Protein AF-A0A0R1SD55-F1 (afdb_monomer)

pLDDT: mean 84.1, std 9.9, range [43.94, 94.19]

Sequence (177 aa):
MDKSVHKKPSILDHWKAGLTILALLIICGASLLYLLIHNRDPQVILNDVAQQRQSQQIDKNSVTTLSADDNGDQIIVGFTNQNRLIIQFRERTVGGYRIKGYRETALTSLKANRPYGLTNIVKNKRVNDFLYGILQPNQPIPRFGGKKMSLINYHGHRLYYGFAPSAKNAVVSFGTK

Nearest PDB structures (foldseek):
  3oky-assembly1_A-2  TM=4.336E-01  e=1.649E-01  Mus musculus
  6boy-assembly1_A  TM=4.299E-01  e=1.434E+00  Homo sapiens
  7v7b-assembly1_B  TM=4.449E-01  e=2.462E+00  Homo sapiens
  8u16-assembly2_E  TM=2.783E-01  e=4.863E-01  Homo sapiens
  8u15-assembly1_B  TM=2.975E-01  e=3.057E+00  Homo sapiens

Structure (mmCIF, N/CA/C/O backbone):
data_AF-A0A0R1SD55-F1
#
_entry.id   AF-A0A0R1SD55-F1
#
loop_
_atom_site.group_PDB
_atom_site.id
_atom_site.type_symbol
_atom_site.label_atom_id
_atom_site.label_alt_id
_atom_site.label_comp_id
_atom_site.label_asym_id
_atom_site.label_entity_id
_atom_site.label_seq_id
_atom_site.pdbx_PDB_ins_code
_atom_site.Cartn_x
_atom_site.Cartn_y
_atom_site.Cartn_z
_atom_site.occupancy
_atom_site.B_iso_or_equiv
_atom_site.auth_seq_id
_atom_site.auth_comp_id
_atom_site.auth_asym_id
_atom_site.auth_atom_id
_atom_site.pdbx_PDB_model_num
ATOM 1 N N . MET A 1 1 ? 51.809 -20.938 -48.150 1.00 43.94 1 MET A N 1
ATOM 2 C CA . MET A 1 1 ? 51.722 -19.729 -47.301 1.00 43.94 1 MET A CA 1
ATOM 3 C C . MET A 1 1 ? 50.448 -19.005 -47.675 1.00 43.94 1 MET A C 1
ATOM 5 O O . MET A 1 1 ? 50.397 -18.377 -48.724 1.00 43.94 1 MET A O 1
ATOM 9 N N . ASP A 1 2 ? 49.409 -19.204 -46.875 1.00 45.38 2 ASP A N 1
ATOM 10 C CA . ASP A 1 2 ? 48.076 -18.660 -47.115 1.00 45.38 2 ASP A CA 1
ATOM 11 C C . ASP A 1 2 ? 48.049 -17.194 -46.657 1.00 45.38 2 ASP A C 1
ATOM 13 O O . ASP A 1 2 ? 48.282 -16.895 -45.484 1.00 45.38 2 ASP A O 1
ATOM 17 N N . LYS A 1 3 ? 47.888 -16.253 -47.595 1.00 47.69 3 LYS A N 1
ATOM 18 C CA . LYS A 1 3 ? 47.817 -14.821 -47.275 1.00 47.69 3 LYS A CA 1
ATOM 19 C C . LYS A 1 3 ? 46.385 -14.518 -46.860 1.00 47.69 3 LYS A C 1
ATOM 21 O O . LYS A 1 3 ? 45.540 -14.265 -47.715 1.00 47.69 3 LYS A O 1
ATOM 26 N N . SER A 1 4 ? 46.116 -14.506 -45.554 1.00 50.66 4 SER A N 1
ATOM 27 C CA . SER A 1 4 ? 44.835 -14.022 -45.042 1.00 50.66 4 SER A CA 1
ATOM 28 C C . SER A 1 4 ? 44.667 -12.551 -45.442 1.00 50.66 4 SER A C 1
ATOM 30 O O . SER A 1 4 ? 45.336 -11.658 -44.914 1.00 50.66 4 SER A O 1
ATOM 32 N N . VAL A 1 5 ? 43.803 -12.288 -46.418 1.00 57.88 5 VAL A N 1
ATOM 33 C CA . VAL A 1 5 ? 43.481 -10.929 -46.850 1.00 57.88 5 VAL A CA 1
ATOM 34 C C . VAL A 1 5 ? 42.609 -10.301 -45.769 1.00 57.88 5 VAL A C 1
ATOM 36 O O . VAL A 1 5 ? 41.412 -10.572 -45.685 1.00 57.88 5 VAL A O 1
ATOM 39 N N . HIS A 1 6 ? 43.199 -9.448 -44.932 1.00 55.22 6 HIS A N 1
ATOM 40 C CA . HIS A 1 6 ? 42.429 -8.565 -44.061 1.00 55.22 6 HIS A CA 1
ATOM 41 C C . HIS A 1 6 ? 41.661 -7.564 -44.933 1.00 55.22 6 HIS A C 1
ATOM 43 O O . HIS A 1 6 ? 42.186 -6.527 -45.340 1.00 55.22 6 HIS A O 1
ATOM 49 N N . LYS A 1 7 ? 40.401 -7.890 -45.248 1.00 63.75 7 LYS A N 1
ATOM 50 C CA . LYS A 1 7 ? 39.448 -6.946 -45.840 1.00 63.75 7 LYS A CA 1
ATOM 51 C C . LYS A 1 7 ? 39.289 -5.770 -44.876 1.00 63.75 7 LYS A C 1
ATOM 53 O O . LYS A 1 7 ? 38.767 -5.944 -43.776 1.00 63.75 7 LYS A O 1
ATOM 58 N N . LYS A 1 8 ? 39.741 -4.578 -45.282 1.00 65.00 8 LYS A N 1
ATOM 59 C CA . LYS A 1 8 ? 39.433 -3.345 -44.551 1.00 65.00 8 LYS A CA 1
ATOM 60 C C . LYS A 1 8 ? 37.910 -3.143 -44.573 1.00 65.00 8 LYS A C 1
ATOM 62 O O . LYS A 1 8 ? 37.330 -3.221 -45.658 1.00 65.00 8 LYS A O 1
ATOM 67 N N . PRO A 1 9 ? 37.266 -2.919 -43.417 1.00 68.56 9 PRO A N 1
ATOM 68 C CA . PRO A 1 9 ? 35.833 -2.652 -43.360 1.00 68.56 9 PRO A CA 1
ATOM 69 C C . PRO A 1 9 ? 35.485 -1.439 -44.226 1.00 68.56 9 PRO A C 1
ATOM 71 O O . PRO A 1 9 ? 36.209 -0.442 -44.247 1.00 68.56 9 PRO A O 1
ATOM 74 N N . SER A 1 10 ? 34.394 -1.551 -44.978 1.00 77.62 10 SER A N 1
ATOM 75 C CA . SER A 1 10 ? 33.924 -0.477 -45.847 1.00 77.62 10 SER A CA 1
ATOM 76 C C . SER A 1 10 ? 33.265 0.633 -45.024 1.00 77.62 10 SER A C 1
ATOM 78 O O . SER A 1 10 ? 32.797 0.408 -43.907 1.00 77.62 10 SER A O 1
ATOM 80 N N . ILE A 1 11 ? 33.158 1.838 -45.590 1.00 77.38 11 ILE A N 1
ATOM 81 C CA . ILE A 1 11 ? 32.449 2.958 -44.948 1.00 77.38 11 ILE A CA 1
ATOM 82 C C . ILE A 1 11 ? 31.000 2.589 -44.579 1.00 77.38 11 ILE A C 1
ATOM 84 O O . ILE A 1 11 ? 30.484 3.023 -43.553 1.00 77.38 11 ILE A O 1
ATOM 88 N N . LEU A 1 12 ? 30.368 1.716 -45.369 1.00 76.62 12 LEU A N 1
ATOM 89 C CA . LEU A 1 12 ? 29.029 1.196 -45.111 1.00 76.62 12 LEU A CA 1
ATOM 90 C C . LEU A 1 12 ? 28.983 0.312 -43.852 1.00 76.62 12 LEU A C 1
ATOM 92 O O . LEU A 1 12 ? 28.004 0.359 -43.109 1.00 76.62 12 LEU A O 1
ATOM 96 N N . ASP A 1 13 ? 30.043 -0.453 -43.578 1.00 80.12 13 ASP A N 1
ATOM 97 C CA . ASP A 1 13 ? 30.153 -1.278 -42.368 1.00 80.12 13 ASP A CA 1
ATOM 98 C C . ASP A 1 13 ? 30.303 -0.406 -41.115 1.00 80.12 13 ASP A C 1
ATOM 100 O O . ASP A 1 13 ? 29.756 -0.731 -40.063 1.00 80.12 13 ASP A O 1
ATOM 104 N N . HIS A 1 14 ? 30.974 0.745 -41.233 1.00 77.88 14 HIS A N 1
ATOM 105 C CA . HIS A 1 14 ? 31.091 1.726 -40.149 1.00 77.88 14 HIS A CA 1
ATOM 106 C C . HIS A 1 14 ? 29.752 2.394 -39.823 1.00 77.88 14 HIS A C 1
ATOM 108 O O . HIS A 1 14 ? 29.397 2.505 -38.651 1.00 77.88 14 HIS A O 1
ATOM 114 N N . TRP A 1 15 ? 28.965 2.767 -40.837 1.00 83.25 15 TRP A N 1
ATOM 115 C CA . TRP A 1 15 ? 27.616 3.306 -40.629 1.00 83.25 15 TRP A CA 1
ATOM 116 C C . TRP A 1 15 ? 26.663 2.278 -40.012 1.00 83.25 15 TRP A C 1
ATOM 118 O O . TRP A 1 15 ? 25.931 2.607 -39.081 1.00 83.25 15 TRP A O 1
ATOM 128 N N . LYS A 1 16 ? 26.703 1.017 -40.464 1.00 86.81 16 LYS A N 1
ATOM 129 C CA . LYS A 1 16 ? 25.912 -0.072 -39.864 1.00 86.81 16 LYS A CA 1
ATOM 130 C C . LYS A 1 16 ? 26.293 -0.319 -38.406 1.00 86.81 16 LYS A C 1
ATOM 132 O O . LYS A 1 16 ? 25.405 -0.445 -37.563 1.00 86.81 16 LYS A O 1
ATO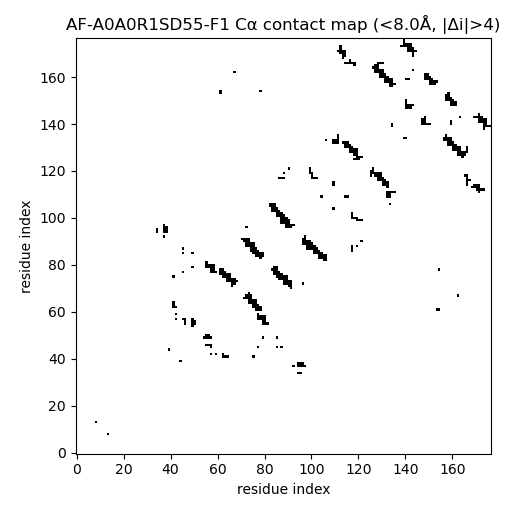M 137 N N . ALA A 1 17 ? 27.589 -0.351 -38.094 1.00 85.44 17 ALA A N 1
ATOM 138 C CA . ALA A 1 17 ? 28.065 -0.482 -36.720 1.00 85.44 17 ALA A CA 1
ATOM 139 C C . ALA A 1 17 ? 27.612 0.707 -35.857 1.00 85.44 17 ALA A C 1
ATOM 141 O O . ALA A 1 17 ? 27.068 0.498 -34.776 1.00 85.44 17 ALA A O 1
ATOM 142 N N . GLY A 1 18 ? 27.740 1.938 -36.365 1.00 87.25 18 GLY A N 1
ATOM 143 C CA . GLY A 1 18 ? 27.278 3.151 -35.684 1.00 87.25 18 GLY A CA 1
ATOM 144 C C . GLY A 1 18 ? 25.775 3.140 -35.393 1.00 87.25 18 GLY A C 1
ATOM 145 O O . GLY A 1 18 ? 25.369 3.405 -34.264 1.00 87.25 18 GLY A O 1
ATOM 146 N N . LEU A 1 19 ? 24.948 2.751 -36.369 1.00 90.75 19 LEU A N 1
ATOM 147 C CA . LEU A 1 19 ? 23.499 2.598 -36.188 1.00 90.75 19 LEU A CA 1
ATOM 148 C C . LEU A 1 19 ? 23.151 1.497 -35.180 1.00 90.75 19 LEU A C 1
ATOM 150 O O . LEU A 1 19 ? 22.238 1.668 -34.377 1.00 90.75 19 LEU A O 1
ATOM 154 N N . THR A 1 20 ? 23.892 0.388 -35.188 1.00 90.56 20 THR A N 1
ATOM 155 C CA . THR A 1 20 ? 23.684 -0.720 -34.243 1.00 90.56 20 THR A CA 1
ATOM 156 C C . THR A 1 20 ? 24.024 -0.294 -32.815 1.00 90.56 20 THR A C 1
ATOM 158 O O . THR A 1 20 ? 23.249 -0.548 -31.895 1.00 90.56 20 THR A O 1
ATOM 161 N N . ILE A 1 21 ? 25.144 0.410 -32.625 1.00 91.56 21 ILE A N 1
ATOM 162 C CA . ILE A 1 21 ? 25.543 0.968 -31.326 1.00 91.56 21 ILE A CA 1
ATOM 163 C C . ILE A 1 21 ? 24.504 1.985 -30.847 1.00 91.56 21 ILE A C 1
ATOM 165 O O . ILE A 1 21 ? 24.081 1.923 -29.696 1.00 91.56 21 ILE A O 1
ATOM 169 N N . LEU A 1 22 ? 24.040 2.881 -31.724 1.00 92.94 22 LEU A N 1
ATOM 170 C CA . LEU A 1 22 ? 23.010 3.859 -31.377 1.00 92.94 22 LEU A CA 1
ATOM 171 C C . LEU A 1 22 ? 21.698 3.179 -30.959 1.00 92.94 22 LEU A C 1
ATOM 173 O O . LEU A 1 22 ? 21.121 3.547 -29.938 1.00 92.94 22 LEU A O 1
ATOM 177 N N . ALA A 1 23 ? 21.253 2.158 -31.697 1.00 92.12 23 ALA A N 1
ATOM 178 C CA . ALA A 1 23 ? 20.067 1.382 -31.344 1.00 92.12 23 ALA A CA 1
ATOM 179 C C . ALA A 1 23 ? 20.220 0.695 -29.976 1.00 92.12 23 ALA A C 1
ATOM 181 O O . ALA A 1 23 ? 19.314 0.774 -29.147 1.00 92.12 23 ALA A O 1
ATOM 182 N N . LEU A 1 24 ? 21.379 0.086 -29.703 1.00 93.00 24 LEU A N 1
ATOM 183 C CA . LEU A 1 24 ? 21.682 -0.518 -28.403 1.00 93.00 24 LEU A CA 1
ATOM 184 C C . LEU A 1 24 ? 21.674 0.515 -27.272 1.00 93.00 24 LEU A C 1
ATOM 186 O O . LEU A 1 24 ? 21.104 0.249 -26.218 1.00 93.00 24 LEU A O 1
ATOM 190 N N . LEU A 1 25 ? 22.247 1.702 -27.484 1.00 93.69 25 LEU A N 1
ATOM 191 C CA . LEU A 1 25 ? 22.238 2.780 -26.491 1.00 93.69 25 LEU A CA 1
ATOM 192 C C . LEU A 1 25 ? 20.818 3.266 -26.186 1.00 93.69 25 LEU A C 1
ATOM 194 O O . LEU A 1 25 ? 20.489 3.466 -25.018 1.00 93.69 25 LEU A O 1
ATOM 198 N N . ILE A 1 26 ? 19.965 3.409 -27.205 1.00 93.56 26 ILE A N 1
ATOM 199 C CA . ILE A 1 26 ? 18.554 3.779 -27.022 1.00 93.56 26 ILE A CA 1
ATOM 200 C C . ILE A 1 26 ? 17.825 2.708 -26.206 1.00 93.56 26 ILE A C 1
ATOM 202 O O . ILE A 1 26 ? 17.116 3.044 -25.257 1.00 93.56 26 ILE A O 1
ATOM 206 N N . ILE A 1 27 ? 18.027 1.427 -26.530 1.00 91.62 27 ILE A N 1
ATOM 207 C CA . ILE A 1 27 ? 17.415 0.310 -25.799 1.00 91.62 27 ILE A CA 1
ATOM 208 C C . ILE A 1 27 ? 17.898 0.299 -24.345 1.00 91.62 27 ILE A C 1
ATOM 210 O O . ILE A 1 27 ? 17.070 0.297 -23.437 1.00 91.62 27 ILE A O 1
ATOM 214 N N . CYS A 1 28 ? 19.210 0.372 -24.106 1.00 90.75 28 CYS A N 1
ATOM 215 C CA . CYS A 1 28 ? 19.782 0.423 -22.760 1.00 90.75 28 CYS A CA 1
ATOM 216 C C . CYS A 1 28 ? 19.262 1.624 -21.960 1.00 90.75 28 CYS A C 1
ATOM 218 O O . CYS A 1 28 ? 18.878 1.468 -20.801 1.00 90.75 28 CYS A O 1
ATOM 220 N N . GLY A 1 29 ? 19.203 2.809 -22.574 1.00 89.25 29 GLY A N 1
ATOM 221 C CA . GLY A 1 29 ? 18.672 4.017 -21.947 1.00 89.25 29 GLY A CA 1
ATOM 222 C C . GLY A 1 29 ? 17.195 3.879 -21.576 1.00 89.25 29 GLY A C 1
ATOM 223 O O . GLY A 1 29 ? 16.809 4.187 -20.447 1.00 89.25 29 GLY A O 1
ATOM 224 N N . ALA A 1 30 ? 16.373 3.345 -22.483 1.00 87.25 30 ALA A N 1
ATOM 225 C CA . ALA A 1 30 ? 14.960 3.084 -22.227 1.00 87.25 30 ALA A CA 1
ATOM 226 C C . ALA A 1 30 ? 14.761 2.038 -21.118 1.00 87.25 30 ALA A C 1
ATOM 228 O O . ALA A 1 30 ? 13.928 2.235 -20.233 1.00 87.25 30 ALA A O 1
ATOM 229 N N . SER A 1 31 ? 15.547 0.956 -21.118 1.00 80.69 31 SER A N 1
ATOM 230 C CA . SER A 1 31 ? 15.518 -0.068 -20.068 1.00 80.69 31 SER A CA 1
ATOM 231 C C . SER A 1 31 ? 15.926 0.491 -18.706 1.00 80.69 31 SER A C 1
ATOM 233 O O . SER A 1 31 ? 15.262 0.207 -17.711 1.00 80.69 31 SER A O 1
ATOM 235 N N . LEU A 1 32 ? 16.970 1.324 -18.644 1.00 84.31 32 LEU A N 1
ATOM 236 C CA . LEU A 1 32 ? 17.405 1.959 -17.401 1.00 84.31 32 LEU A CA 1
ATOM 237 C C . LEU A 1 32 ? 16.333 2.908 -16.857 1.00 84.31 32 LEU A C 1
ATOM 239 O O . LEU A 1 32 ? 15.998 2.842 -15.676 1.00 84.31 32 LEU A O 1
ATOM 243 N N . LEU A 1 33 ? 15.754 3.752 -17.718 1.00 82.50 33 LEU A N 1
ATOM 244 C CA . LEU A 1 33 ? 14.660 4.643 -17.333 1.00 82.50 33 LEU A CA 1
ATOM 245 C C . LEU A 1 33 ? 13.450 3.849 -16.828 1.00 82.50 33 LEU A C 1
ATOM 247 O O . LEU A 1 33 ? 12.855 4.196 -15.808 1.00 82.50 33 LEU A O 1
ATOM 251 N N . TYR A 1 34 ? 13.112 2.759 -17.515 1.00 81.06 34 TYR A N 1
ATOM 252 C CA . TYR A 1 34 ? 12.036 1.869 -17.110 1.00 81.06 34 TYR A CA 1
ATOM 253 C C . TYR A 1 34 ? 12.290 1.283 -15.711 1.00 81.06 34 TYR A C 1
ATOM 255 O O . TYR A 1 34 ? 11.408 1.370 -14.854 1.00 81.06 34 TYR A O 1
ATOM 263 N N . LEU A 1 35 ? 13.494 0.770 -15.439 1.00 79.88 35 LEU A N 1
ATOM 264 C CA . LEU A 1 35 ? 13.869 0.256 -14.116 1.00 79.88 35 LEU A CA 1
ATOM 265 C C . LEU A 1 35 ? 13.841 1.350 -13.041 1.00 79.88 35 LEU A C 1
ATOM 267 O O . LEU A 1 35 ? 13.324 1.120 -11.952 1.00 79.88 35 LEU A O 1
ATOM 271 N N . LEU A 1 36 ? 14.325 2.556 -13.348 1.00 77.62 36 LEU A N 1
ATOM 272 C CA . LEU A 1 36 ? 14.316 3.688 -12.416 1.00 77.62 36 LEU A CA 1
ATOM 273 C C . LEU A 1 36 ? 12.905 4.126 -12.023 1.00 77.62 36 LEU A C 1
ATOM 275 O O . LEU A 1 36 ? 12.698 4.568 -10.898 1.00 77.62 36 LEU A O 1
ATOM 279 N N . ILE A 1 37 ? 11.935 4.035 -12.933 1.00 74.75 37 ILE A N 1
ATOM 280 C CA . ILE A 1 37 ? 10.540 4.392 -12.644 1.00 74.75 37 ILE A CA 1
ATOM 281 C C . ILE A 1 37 ? 9.861 3.304 -11.806 1.00 74.75 37 ILE A C 1
ATOM 283 O O . ILE A 1 37 ? 9.117 3.626 -10.879 1.00 74.75 37 ILE A O 1
ATOM 287 N N . HIS A 1 38 ? 10.121 2.030 -12.106 1.00 75.81 38 HIS A N 1
ATOM 288 C CA . HIS A 1 38 ? 9.404 0.911 -11.491 1.00 75.81 38 HIS A CA 1
ATOM 289 C C . HIS A 1 38 ? 10.057 0.406 -10.199 1.00 75.81 38 HIS A C 1
ATOM 291 O O . HIS A 1 38 ? 9.376 -0.189 -9.370 1.00 75.81 38 HIS A O 1
ATOM 297 N N . ASN A 1 39 ? 11.342 0.673 -9.968 1.00 78.19 39 ASN A N 1
ATOM 298 C CA . ASN A 1 39 ? 12.047 0.269 -8.750 1.00 78.19 39 ASN A CA 1
ATOM 299 C C . ASN A 1 39 ? 12.229 1.424 -7.749 1.00 78.19 39 ASN A C 1
ATOM 301 O O . ASN A 1 39 ? 13.166 1.430 -6.952 1.00 78.19 39 ASN A O 1
ATOM 305 N N . ARG A 1 40 ? 11.362 2.442 -7.810 1.00 79.00 40 ARG A N 1
ATOM 306 C CA . ARG A 1 40 ? 11.425 3.571 -6.877 1.00 79.00 40 ARG A CA 1
ATOM 307 C C . ARG A 1 40 ? 11.092 3.132 -5.457 1.00 79.00 40 ARG A C 1
ATOM 309 O O . ARG A 1 40 ? 10.102 2.437 -5.213 1.00 79.00 40 ARG A O 1
ATOM 316 N N . ASP A 1 41 ? 11.883 3.654 -4.529 1.00 85.69 41 ASP A N 1
ATOM 317 C CA . ASP A 1 41 ? 11.696 3.462 -3.100 1.00 85.69 41 ASP A CA 1
ATOM 318 C C . ASP A 1 41 ? 10.262 3.849 -2.660 1.00 85.69 41 ASP A C 1
ATOM 320 O O . ASP A 1 41 ? 9.730 4.885 -3.094 1.00 85.69 41 ASP A O 1
ATOM 324 N N . PRO A 1 42 ? 9.599 3.029 -1.819 1.00 87.31 42 PRO A N 1
ATOM 325 C CA . PRO A 1 42 ? 8.293 3.332 -1.244 1.00 87.31 42 PRO A CA 1
ATOM 326 C C . PRO A 1 42 ? 8.153 4.746 -0.670 1.00 87.31 42 PRO A C 1
ATOM 328 O O . PRO A 1 42 ? 7.130 5.387 -0.921 1.00 87.31 42 PRO A O 1
ATOM 331 N N . GLN A 1 43 ? 9.175 5.243 0.032 1.00 90.00 43 GLN A N 1
ATOM 332 C CA . GLN A 1 43 ? 9.194 6.560 0.664 1.00 90.00 43 GLN A CA 1
ATOM 333 C C . GLN A 1 43 ? 9.162 7.687 -0.361 1.00 90.00 43 GLN A C 1
ATOM 335 O O . GLN A 1 43 ? 8.401 8.634 -0.187 1.00 90.00 43 GLN A O 1
ATOM 340 N N . VAL A 1 44 ? 9.950 7.584 -1.436 1.00 87.56 44 VAL A N 1
ATOM 341 C CA . VAL A 1 44 ? 10.011 8.617 -2.486 1.00 87.56 44 VAL A CA 1
ATOM 342 C C . VAL A 1 44 ? 8.635 8.806 -3.107 1.00 87.56 44 VAL A C 1
ATOM 344 O O . VAL A 1 44 ? 8.125 9.917 -3.187 1.00 87.56 44 VAL A O 1
ATOM 347 N N . ILE A 1 45 ? 7.984 7.705 -3.464 1.00 86.12 45 ILE A N 1
ATOM 348 C CA . ILE A 1 45 ? 6.664 7.763 -4.088 1.00 86.12 45 ILE A CA 1
ATOM 349 C C . ILE A 1 45 ? 5.591 8.263 -3.113 1.00 86.12 45 ILE A C 1
ATOM 351 O O . ILE A 1 45 ? 4.717 9.029 -3.516 1.00 86.12 45 ILE A O 1
ATOM 355 N N . LEU A 1 46 ? 5.601 7.826 -1.849 1.00 90.12 46 LEU A N 1
ATOM 356 C CA . LEU A 1 46 ? 4.639 8.350 -0.875 1.00 90.12 46 LEU A CA 1
ATOM 357 C C . LEU A 1 46 ? 4.862 9.841 -0.606 1.00 90.12 46 LEU A C 1
ATOM 359 O O . LEU A 1 46 ? 3.892 10.575 -0.426 1.00 90.12 46 LEU A O 1
ATOM 363 N N . ASN A 1 47 ? 6.114 10.295 -0.625 1.00 90.12 47 ASN A N 1
ATOM 364 C CA . ASN A 1 47 ? 6.440 11.708 -0.521 1.00 90.12 47 ASN A CA 1
ATOM 365 C C . ASN A 1 47 ? 5.911 12.502 -1.727 1.00 90.12 47 ASN A C 1
ATOM 367 O O . ASN A 1 47 ? 5.310 13.553 -1.524 1.00 90.12 47 ASN A O 1
ATOM 371 N N . ASP A 1 48 ? 6.037 11.977 -2.952 1.00 87.94 48 ASP A N 1
ATOM 372 C CA . ASP A 1 48 ? 5.446 12.593 -4.152 1.00 87.94 48 ASP A CA 1
ATOM 373 C C . ASP A 1 48 ? 3.920 12.755 -3.995 1.00 87.94 48 ASP A C 1
ATOM 375 O O . ASP A 1 48 ? 3.363 13.814 -4.289 1.00 87.94 48 ASP A O 1
ATOM 379 N N . VAL A 1 49 ? 3.233 11.730 -3.473 1.00 87.06 49 VAL A N 1
ATOM 380 C CA . VAL A 1 49 ? 1.782 11.780 -3.208 1.00 87.06 49 VAL A CA 1
ATOM 381 C C . VAL A 1 49 ? 1.436 12.825 -2.139 1.00 87.06 49 VAL A C 1
ATOM 383 O O . VAL A 1 49 ? 0.494 13.597 -2.326 1.00 87.06 49 VAL A O 1
ATOM 386 N N . ALA A 1 50 ? 2.191 12.880 -1.039 1.00 86.94 50 ALA A N 1
ATOM 387 C CA . ALA A 1 50 ? 1.972 13.844 0.042 1.00 86.94 50 ALA A CA 1
ATOM 388 C C . ALA A 1 50 ? 2.165 15.300 -0.428 1.00 86.94 50 ALA A C 1
ATOM 390 O O . ALA A 1 50 ? 1.391 16.194 -0.066 1.00 86.94 50 ALA A O 1
ATOM 391 N N . GLN A 1 51 ? 3.157 15.538 -1.289 1.00 86.81 51 GLN A N 1
ATOM 392 C CA . GLN A 1 51 ? 3.446 16.867 -1.824 1.00 86.81 51 GLN A CA 1
ATOM 393 C C . GLN A 1 51 ? 2.360 17.359 -2.789 1.00 86.81 51 GLN A C 1
ATOM 395 O O . GLN A 1 51 ? 2.006 18.536 -2.751 1.00 86.81 51 GLN A O 1
ATOM 400 N N . GLN A 1 52 ? 1.763 16.470 -3.591 1.00 82.56 52 GLN A N 1
ATOM 401 C CA . GLN A 1 52 ? 0.741 16.829 -4.586 1.00 82.56 52 GLN A CA 1
ATOM 402 C C . GLN A 1 52 ? -0.533 17.461 -4.005 1.00 82.56 52 GLN A C 1
ATOM 404 O O . GLN A 1 52 ? -1.218 18.202 -4.708 1.00 82.56 52 GLN A O 1
ATOM 409 N N . ARG A 1 53 ? -0.913 17.128 -2.765 1.00 68.44 53 ARG A N 1
ATOM 410 C CA . ARG A 1 53 ? -2.264 17.416 -2.243 1.00 68.44 53 ARG A CA 1
ATOM 411 C C . ARG A 1 53 ? -2.326 18.462 -1.139 1.00 68.44 53 ARG A C 1
ATOM 413 O O . ARG A 1 53 ? -3.439 18.874 -0.814 1.00 68.44 53 ARG A O 1
ATOM 420 N N . GLN A 1 54 ? -1.194 18.873 -0.563 1.00 68.06 54 GLN A N 1
ATOM 421 C CA . GLN A 1 54 ? -1.168 19.799 0.580 1.00 68.06 54 GLN A CA 1
ATOM 422 C C . GLN A 1 54 ? 0.239 20.310 0.952 1.00 68.06 54 GLN A C 1
ATOM 424 O O . GLN A 1 54 ? 0.423 20.807 2.062 1.00 68.06 54 GLN A O 1
ATOM 429 N N . SER A 1 55 ? 1.245 20.157 0.077 1.00 77.94 55 SER A N 1
ATOM 430 C CA . SER A 1 55 ? 2.656 20.438 0.412 1.00 77.94 55 SER A CA 1
ATOM 431 C C . SER A 1 55 ? 3.120 19.732 1.696 1.00 77.94 55 SER A C 1
ATOM 433 O O . SER A 1 55 ? 3.964 20.237 2.436 1.00 77.94 55 SER A O 1
ATOM 435 N N . GLN A 1 56 ? 2.543 18.563 1.985 1.00 84.50 56 GLN A N 1
ATOM 436 C CA . GLN A 1 56 ? 2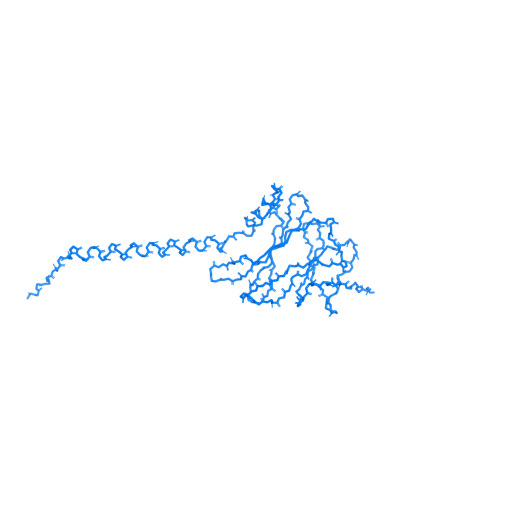.912 17.753 3.137 1.00 84.50 56 GLN A CA 1
ATOM 437 C C . GLN A 1 56 ? 4.154 16.925 2.831 1.00 84.50 56 GLN A C 1
ATOM 439 O O . GLN A 1 56 ? 4.475 16.634 1.679 1.00 84.50 56 GLN A O 1
ATOM 444 N N . GLN A 1 57 ? 4.832 16.519 3.897 1.00 89.38 57 GLN A N 1
ATOM 445 C CA . GLN A 1 57 ? 5.938 15.576 3.837 1.00 89.38 57 GLN A CA 1
ATOM 446 C C . GLN A 1 57 ? 5.525 14.265 4.490 1.00 89.38 57 GLN A C 1
ATOM 448 O O . GLN A 1 57 ? 4.771 14.254 5.472 1.00 89.38 57 GLN A O 1
ATOM 453 N N . ILE A 1 58 ? 6.025 13.168 3.928 1.00 91.56 58 ILE A N 1
ATOM 454 C CA . ILE A 1 58 ? 5.893 11.855 4.545 1.00 91.56 58 ILE A CA 1
ATOM 455 C C . ILE A 1 58 ? 6.822 11.769 5.763 1.00 91.56 58 ILE A C 1
ATOM 457 O O . ILE A 1 58 ? 7.977 12.199 5.690 1.00 91.56 58 ILE A O 1
ATOM 461 N N . ASP A 1 59 ? 6.351 11.180 6.860 1.00 91.00 59 ASP A N 1
ATOM 462 C CA . ASP A 1 59 ? 7.259 10.684 7.888 1.00 91.00 59 ASP A CA 1
ATOM 463 C C . ASP A 1 59 ? 7.925 9.425 7.329 1.00 91.00 59 ASP A C 1
ATOM 465 O O . ASP A 1 59 ? 7.301 8.371 7.185 1.00 91.00 59 ASP A O 1
ATOM 469 N N . LYS A 1 60 ? 9.209 9.534 6.991 1.00 87.00 60 LYS A N 1
ATOM 470 C CA . LYS A 1 60 ? 9.989 8.454 6.375 1.00 87.00 60 LYS A CA 1
ATOM 471 C C . LYS A 1 60 ? 10.036 7.192 7.237 1.00 87.00 60 LYS A C 1
ATOM 473 O O . LYS A 1 60 ? 10.045 6.090 6.693 1.00 87.00 60 LYS A O 1
ATOM 478 N N . ASN A 1 61 ? 10.004 7.340 8.561 1.00 88.88 61 ASN A N 1
ATOM 479 C CA . ASN A 1 61 ? 10.033 6.215 9.500 1.00 88.88 61 ASN A CA 1
ATOM 480 C C . ASN A 1 61 ? 8.675 5.519 9.627 1.00 88.88 61 ASN A C 1
ATOM 482 O O . ASN A 1 61 ? 8.567 4.456 10.239 1.00 88.88 61 ASN A O 1
ATOM 486 N N . SER A 1 62 ? 7.643 6.122 9.042 1.00 89.94 62 SER A N 1
ATOM 487 C CA . SER A 1 62 ? 6.284 5.612 9.010 1.00 89.94 62 SER A CA 1
ATOM 488 C C . SER A 1 62 ? 5.949 4.912 7.690 1.00 89.94 62 SER A C 1
ATOM 490 O O . SER A 1 62 ? 4.786 4.641 7.429 1.00 89.94 62 SER A O 1
ATOM 492 N N . VAL A 1 63 ? 6.912 4.631 6.814 1.00 92.75 63 VAL A N 1
ATOM 493 C CA . VAL A 1 63 ? 6.616 3.914 5.569 1.00 92.75 63 VAL A CA 1
ATOM 494 C C . VAL A 1 63 ? 6.841 2.420 5.754 1.00 92.75 63 VAL A C 1
ATOM 496 O O . VAL A 1 63 ? 7.944 1.976 6.063 1.00 92.75 63 VAL A O 1
ATOM 499 N N . THR A 1 64 ? 5.796 1.631 5.512 1.00 91.75 64 THR A N 1
ATOM 500 C CA . THR A 1 64 ? 5.865 0.168 5.513 1.00 91.75 64 THR A CA 1
ATOM 501 C C . THR A 1 64 ? 5.153 -0.425 4.303 1.00 91.75 64 THR A C 1
ATOM 503 O O . THR A 1 64 ? 4.265 0.190 3.709 1.00 91.75 64 THR A O 1
ATOM 506 N N . THR A 1 65 ? 5.560 -1.632 3.921 1.00 92.25 65 THR A N 1
ATOM 507 C CA . THR A 1 65 ? 5.036 -2.351 2.757 1.00 92.25 65 THR A CA 1
ATOM 508 C C . THR A 1 65 ? 4.428 -3.674 3.200 1.00 92.25 65 THR A C 1
ATOM 510 O O . THR A 1 65 ? 5.029 -4.421 3.968 1.00 92.25 65 THR A O 1
ATOM 513 N N . LEU A 1 66 ? 3.232 -3.965 2.701 1.00 90.25 66 LEU A N 1
ATOM 514 C CA . LEU A 1 66 ? 2.466 -5.178 2.953 1.00 90.25 66 LEU A CA 1
ATOM 515 C C . LEU A 1 66 ? 2.289 -5.938 1.636 1.00 90.25 66 LEU A C 1
ATOM 517 O O . LEU A 1 66 ? 2.038 -5.320 0.598 1.00 90.25 66 LEU A O 1
ATOM 521 N N . SER A 1 67 ? 2.365 -7.269 1.679 1.00 89.25 67 SER A N 1
ATOM 522 C CA . SER A 1 67 ? 1.993 -8.099 0.526 1.00 89.25 67 SER A CA 1
ATOM 523 C C . SER A 1 67 ? 0.487 -8.017 0.313 1.00 89.25 67 SER A C 1
ATOM 525 O O . SER A 1 67 ? -0.286 -8.207 1.256 1.00 89.25 67 SER A O 1
ATOM 527 N N . ALA A 1 68 ? 0.074 -7.709 -0.911 1.00 85.81 68 ALA A N 1
ATOM 528 C CA . ALA A 1 68 ? -1.328 -7.626 -1.284 1.00 85.81 68 ALA A CA 1
ATOM 529 C C . ALA A 1 68 ? -1.897 -8.979 -1.710 1.00 85.81 68 ALA A C 1
ATOM 531 O O . ALA A 1 68 ? -3.057 -9.281 -1.434 1.00 85.81 68 ALA A O 1
ATOM 532 N N . ASP A 1 69 ? -1.072 -9.788 -2.364 1.00 82.44 69 ASP A N 1
ATOM 533 C CA . ASP A 1 69 ? -1.407 -11.127 -2.823 1.00 82.44 69 ASP A CA 1
ATOM 534 C C . ASP A 1 69 ? -0.144 -11.992 -2.972 1.00 82.44 69 ASP A C 1
ATOM 536 O O . ASP A 1 69 ? 0.974 -11.550 -2.684 1.00 82.44 69 ASP A O 1
ATOM 540 N N . ASP A 1 70 ? -0.334 -13.228 -3.432 1.00 83.69 70 ASP A N 1
ATOM 541 C CA . ASP A 1 70 ? 0.748 -14.183 -3.693 1.00 83.69 70 ASP A CA 1
ATOM 542 C C . ASP A 1 70 ? 1.529 -13.861 -4.980 1.00 83.69 70 ASP A C 1
ATOM 544 O O . ASP A 1 70 ? 2.647 -14.342 -5.169 1.00 83.69 70 ASP A O 1
ATOM 548 N N . ASN A 1 71 ? 0.986 -13.009 -5.861 1.00 84.12 71 ASN A N 1
ATOM 549 C CA . ASN A 1 71 ? 1.716 -12.516 -7.035 1.00 84.12 71 ASN A CA 1
ATOM 550 C C . ASN A 1 71 ? 2.816 -11.521 -6.631 1.00 84.12 71 ASN A C 1
ATOM 552 O O . ASN A 1 71 ? 3.721 -11.222 -7.418 1.00 84.12 71 ASN A O 1
ATOM 556 N N . GLY A 1 72 ? 2.779 -11.047 -5.385 1.00 86.69 72 GLY A N 1
ATOM 557 C CA . GLY A 1 72 ? 3.705 -10.074 -4.841 1.00 86.69 72 GLY A CA 1
ATOM 558 C C . GLY A 1 72 ? 3.302 -8.644 -5.161 1.00 86.69 72 GLY A C 1
ATOM 559 O O . GLY A 1 72 ? 4.162 -7.773 -5.091 1.00 86.69 72 GLY A O 1
ATOM 560 N N . ASP A 1 73 ? 2.037 -8.386 -5.512 1.00 89.25 73 ASP A N 1
ATOM 561 C CA . ASP A 1 73 ? 1.504 -7.027 -5.498 1.00 89.25 73 ASP A CA 1
ATOM 562 C C . ASP A 1 73 ? 1.634 -6.446 -4.081 1.00 89.25 73 ASP A C 1
ATOM 564 O O . ASP A 1 73 ? 1.670 -7.176 -3.088 1.00 89.25 73 ASP A O 1
ATOM 568 N N . GLN A 1 74 ? 1.721 -5.124 -3.963 1.00 91.69 74 GLN A N 1
ATOM 569 C CA . GLN A 1 74 ? 2.047 -4.465 -2.701 1.00 91.69 74 GLN A CA 1
ATOM 570 C C . GLN A 1 74 ? 1.029 -3.399 -2.317 1.00 91.69 74 GLN A C 1
ATOM 572 O O . GLN A 1 74 ? 0.557 -2.615 -3.146 1.00 91.69 74 GLN A O 1
ATOM 577 N N . ILE A 1 75 ? 0.752 -3.329 -1.017 1.00 92.31 75 ILE A N 1
ATOM 578 C CA . ILE A 1 75 ? 0.133 -2.173 -0.378 1.00 92.31 75 ILE A CA 1
ATOM 579 C C . ILE A 1 75 ? 1.196 -1.457 0.434 1.00 92.31 75 ILE A C 1
ATOM 581 O O . ILE A 1 75 ? 1.814 -2.035 1.322 1.00 92.31 75 ILE A O 1
ATOM 585 N N . ILE A 1 76 ? 1.382 -0.179 0.155 1.00 93.75 76 ILE A N 1
ATOM 586 C CA . ILE A 1 76 ? 2.307 0.669 0.888 1.00 93.75 76 ILE A CA 1
ATOM 587 C C . ILE A 1 76 ? 1.490 1.588 1.769 1.00 93.75 76 ILE A C 1
ATOM 589 O O . ILE A 1 76 ? 0.521 2.208 1.329 1.00 93.75 76 ILE A O 1
ATOM 593 N N . VAL A 1 77 ? 1.889 1.633 3.026 1.00 93.94 77 VAL A N 1
ATOM 594 C CA . VAL A 1 77 ? 1.233 2.368 4.092 1.00 93.94 77 VAL A CA 1
ATOM 595 C C . VAL A 1 77 ? 2.224 3.400 4.590 1.00 93.94 77 VAL A C 1
ATOM 597 O O . VAL A 1 77 ? 3.370 3.055 4.871 1.00 93.94 77 VAL A O 1
ATOM 600 N N . GLY A 1 78 ? 1.793 4.650 4.720 1.00 94.19 78 GLY A N 1
ATOM 601 C CA . GLY A 1 78 ? 2.589 5.634 5.433 1.00 94.19 78 GLY A CA 1
ATOM 602 C C . GLY A 1 78 ? 1.815 6.810 5.981 1.00 94.19 78 GLY A C 1
ATOM 603 O O . GLY A 1 78 ? 0.684 7.068 5.576 1.00 94.19 78 GLY A O 1
ATOM 604 N N . PHE A 1 79 ? 2.428 7.501 6.933 1.00 93.12 79 PHE A N 1
ATOM 605 C CA . PHE A 1 79 ? 1.869 8.672 7.586 1.00 93.12 79 PHE A CA 1
ATOM 606 C C . PHE A 1 79 ? 2.581 9.939 7.129 1.00 93.12 79 PHE A C 1
ATOM 608 O O . PHE A 1 79 ? 3.796 9.971 6.947 1.00 93.12 79 PHE A O 1
ATOM 615 N N . THR A 1 80 ? 1.818 11.007 6.934 1.00 92.31 80 THR A N 1
ATOM 616 C CA . THR A 1 80 ? 2.383 12.348 6.784 1.00 92.31 80 THR A CA 1
ATOM 617 C C . THR A 1 80 ? 2.684 12.945 8.153 1.00 92.31 80 THR A C 1
ATOM 619 O O . THR A 1 80 ? 2.062 12.573 9.151 1.00 92.31 80 THR A O 1
ATOM 622 N N . ASN A 1 81 ? 3.552 13.957 8.196 1.00 88.44 81 ASN A N 1
ATOM 623 C CA . ASN A 1 81 ? 3.852 14.718 9.419 1.00 88.44 81 ASN A CA 1
ATOM 624 C C . ASN A 1 81 ? 2.618 15.429 10.025 1.00 88.44 81 ASN A C 1
ATOM 626 O O . ASN A 1 81 ? 2.697 16.001 11.107 1.00 88.44 81 ASN A O 1
ATOM 630 N N . GLN A 1 82 ? 1.479 15.423 9.325 1.00 87.69 82 GLN A N 1
ATOM 631 C CA . GLN A 1 82 ? 0.205 15.996 9.761 1.00 87.69 82 GLN A CA 1
ATOM 632 C C . GLN A 1 82 ? -0.836 14.917 10.100 1.00 87.69 82 GLN A C 1
ATOM 634 O O . GLN A 1 82 ? -2.039 15.168 10.017 1.00 87.69 82 GLN A O 1
ATOM 639 N N . ASN A 1 83 ? -0.403 13.710 10.482 1.00 88.50 83 ASN A N 1
ATOM 640 C CA . ASN A 1 83 ? -1.293 12.632 10.925 1.00 88.50 83 ASN A CA 1
ATOM 641 C C . ASN A 1 83 ? -2.333 12.230 9.862 1.00 88.50 83 ASN A C 1
ATOM 643 O O . ASN A 1 83 ? -3.497 11.930 10.161 1.00 88.50 83 ASN A O 1
ATOM 647 N N . ARG A 1 84 ? -1.921 12.213 8.589 1.00 91.44 84 ARG A N 1
ATOM 648 C CA . ARG A 1 84 ? -2.721 11.659 7.490 1.00 91.44 84 ARG A CA 1
ATOM 649 C C . ARG A 1 84 ? -2.131 10.329 7.060 1.00 91.44 84 ARG A C 1
ATOM 651 O O . ARG A 1 84 ? -0.928 10.213 6.877 1.00 91.44 84 ARG A O 1
ATOM 658 N N . LEU A 1 85 ? -2.991 9.332 6.900 1.00 92.44 85 LEU A N 1
ATOM 659 C CA . LEU A 1 85 ? -2.634 8.008 6.419 1.00 92.44 85 LEU A CA 1
ATOM 660 C C . LEU A 1 85 ? -2.745 7.981 4.895 1.00 92.44 85 LEU A C 1
ATOM 662 O O . LEU A 1 85 ? -3.822 8.235 4.350 1.00 92.44 85 LEU A O 1
ATOM 666 N N . ILE A 1 86 ? -1.657 7.635 4.221 1.00 93.19 86 ILE A N 1
ATOM 667 C CA . ILE A 1 86 ? -1.614 7.354 2.792 1.00 93.19 86 ILE A CA 1
ATOM 668 C C . ILE A 1 86 ? -1.492 5.844 2.610 1.00 93.19 86 ILE A C 1
ATOM 670 O O . ILE A 1 86 ? -0.576 5.205 3.124 1.00 93.19 86 ILE A O 1
ATOM 674 N N . ILE A 1 87 ? -2.429 5.282 1.854 1.00 92.75 87 ILE A N 1
ATOM 675 C CA . ILE A 1 87 ? -2.413 3.899 1.394 1.00 92.75 87 ILE A CA 1
ATOM 676 C C . ILE A 1 87 ? -2.247 3.915 -0.118 1.00 92.75 87 ILE A C 1
ATOM 678 O O . ILE A 1 87 ? -3.031 4.556 -0.819 1.00 92.75 87 ILE A O 1
ATOM 682 N N . GLN A 1 88 ? -1.263 3.193 -0.637 1.00 92.62 88 GLN A N 1
ATOM 683 C CA . GLN A 1 88 ? -1.005 3.090 -2.067 1.00 92.62 88 GLN A CA 1
ATOM 684 C C . GLN A 1 88 ? -0.943 1.633 -2.506 1.00 92.62 88 GLN A C 1
ATOM 686 O O . GLN A 1 88 ? -0.271 0.824 -1.877 1.00 92.62 88 GLN A O 1
ATOM 691 N N . PHE A 1 89 ? -1.595 1.318 -3.622 1.00 91.69 89 PHE A N 1
ATOM 692 C CA . PHE A 1 89 ? -1.517 0.008 -4.257 1.00 91.69 89 PHE A CA 1
ATOM 693 C C . PHE A 1 89 ? -0.532 0.036 -5.426 1.00 91.69 89 PHE A C 1
ATOM 695 O O . PHE A 1 89 ? -0.582 0.937 -6.281 1.00 91.69 89 PHE A O 1
ATOM 702 N N . ARG A 1 90 ? 0.350 -0.964 -5.472 1.00 90.44 90 ARG A N 1
ATOM 703 C CA . ARG A 1 90 ? 1.278 -1.181 -6.577 1.00 90.44 90 ARG A CA 1
ATOM 704 C C . ARG A 1 90 ? 1.207 -2.618 -7.080 1.00 90.44 90 ARG A C 1
ATOM 706 O O . ARG A 1 90 ? 1.303 -3.561 -6.307 1.00 90.44 90 ARG A O 1
ATOM 713 N N . GLU A 1 91 ? 1.080 -2.746 -8.391 1.00 90.50 91 GLU A N 1
ATOM 714 C CA . GLU A 1 91 ? 1.083 -4.018 -9.111 1.00 90.50 91 GLU A CA 1
ATOM 715 C C . GLU A 1 91 ? 2.527 -4.413 -9.420 1.00 90.50 91 GLU A C 1
ATOM 717 O O . GLU A 1 91 ? 3.306 -3.583 -9.907 1.00 90.50 91 GLU A O 1
ATOM 722 N N . ARG A 1 92 ? 2.889 -5.668 -9.164 1.00 89.88 92 ARG A N 1
ATOM 723 C CA . ARG A 1 92 ? 4.192 -6.210 -9.528 1.00 89.88 92 ARG A CA 1
ATOM 724 C C . ARG A 1 92 ? 4.309 -6.298 -11.044 1.00 89.88 92 ARG A C 1
ATOM 726 O O . ARG A 1 92 ? 3.420 -6.761 -11.755 1.00 89.88 92 ARG A O 1
ATOM 733 N N . THR A 1 93 ? 5.451 -5.865 -11.552 1.00 88.62 93 THR A N 1
ATOM 734 C CA . THR A 1 93 ? 5.785 -5.886 -12.978 1.00 88.62 93 THR A CA 1
ATOM 735 C C . THR A 1 93 ? 7.196 -6.432 -13.165 1.00 88.62 93 THR A C 1
ATOM 737 O O . THR A 1 93 ? 7.950 -6.595 -12.203 1.00 88.62 93 THR A O 1
ATOM 740 N N . VAL A 1 94 ? 7.577 -6.738 -14.406 1.00 83.19 94 VAL A N 1
ATOM 741 C CA . VAL A 1 94 ? 8.971 -7.093 -14.697 1.00 83.19 94 VAL A CA 1
ATOM 742 C C . VAL A 1 94 ? 9.845 -5.897 -14.324 1.00 83.19 94 VAL A C 1
ATOM 744 O O . VAL A 1 94 ? 9.594 -4.797 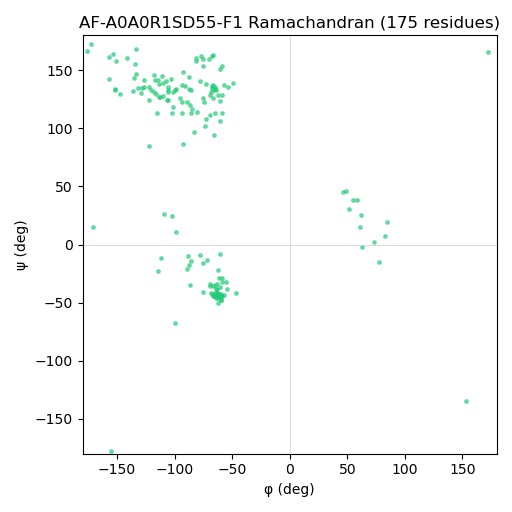-14.808 1.00 83.19 94 VAL A O 1
ATOM 747 N N . GLY A 1 95 ? 10.831 -6.105 -13.450 1.00 82.19 95 GLY A N 1
ATOM 748 C CA . GLY A 1 95 ? 11.782 -5.069 -13.036 1.00 82.19 95 GLY A CA 1
ATOM 749 C C . GLY A 1 95 ? 11.309 -4.112 -11.933 1.00 82.19 95 GLY A C 1
ATOM 750 O O . GLY A 1 95 ? 12.022 -3.154 -11.650 1.00 82.19 95 GLY A O 1
ATOM 751 N N . GLY A 1 96 ? 10.150 -4.344 -11.304 1.00 88.00 96 GLY A N 1
ATOM 752 C CA . GLY A 1 96 ? 9.699 -3.537 -10.166 1.00 88.00 96 GLY A CA 1
ATOM 753 C C . GLY A 1 96 ? 8.181 -3.494 -10.012 1.00 88.00 96 GLY A C 1
ATOM 754 O O . GLY A 1 96 ? 7.497 -4.511 -10.122 1.00 88.00 96 GLY A O 1
ATOM 755 N N . TYR A 1 97 ? 7.644 -2.302 -9.779 1.00 90.56 97 TYR A N 1
ATOM 756 C CA . TYR A 1 97 ? 6.255 -2.059 -9.420 1.00 90.56 97 TYR A CA 1
ATOM 757 C C . TYR A 1 97 ? 5.649 -0.895 -10.198 1.00 90.56 97 TYR A C 1
ATOM 759 O O . TYR A 1 97 ? 6.280 0.137 -10.416 1.00 90.56 97 TYR A O 1
ATOM 767 N N . ARG A 1 98 ? 4.373 -1.032 -10.557 1.00 87.94 98 ARG A N 1
ATOM 768 C CA . ARG A 1 98 ? 3.572 0.027 -11.173 1.00 87.94 98 ARG A CA 1
ATOM 769 C C . ARG A 1 98 ? 2.515 0.521 -10.196 1.00 87.94 98 ARG A C 1
ATOM 771 O O . ARG A 1 98 ? 1.723 -0.264 -9.686 1.00 87.94 98 ARG A O 1
ATOM 778 N N . ILE A 1 99 ? 2.453 1.832 -9.978 1.00 88.38 99 ILE A N 1
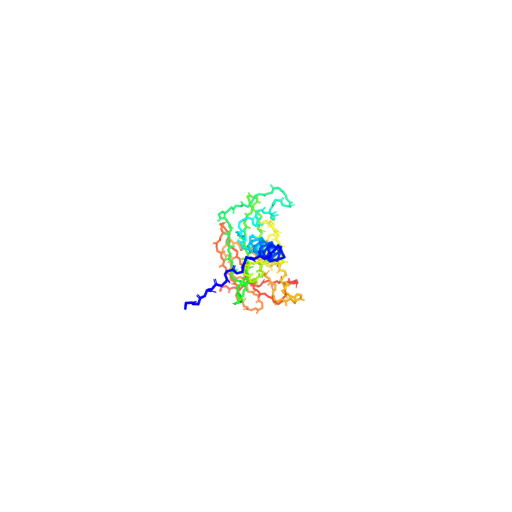ATOM 779 C CA . ILE A 1 99 ? 1.422 2.455 -9.136 1.00 88.38 99 ILE A CA 1
ATOM 780 C C . ILE A 1 99 ? 0.058 2.327 -9.820 1.00 88.38 99 ILE A C 1
ATOM 782 O O . ILE A 1 99 ? -0.088 2.647 -11.000 1.00 88.38 99 ILE A O 1
ATOM 786 N N . LYS A 1 100 ? -0.951 1.875 -9.075 1.00 87.50 100 LYS A N 1
ATOM 787 C CA . LYS A 1 100 ? -2.316 1.674 -9.590 1.00 87.50 100 LYS A CA 1
ATOM 788 C C . LYS A 1 100 ? -3.349 2.593 -8.959 1.00 87.50 100 LYS A C 1
ATOM 790 O O . LYS A 1 100 ? -4.378 2.856 -9.571 1.00 87.50 100 LYS A O 1
ATOM 795 N N . GLY A 1 101 ? -3.064 3.109 -7.772 1.00 86.75 101 GLY A N 1
ATOM 796 C CA . GLY A 1 101 ? -3.917 4.073 -7.099 1.00 86.75 101 GLY A CA 1
ATOM 797 C C . GLY A 1 101 ? -3.438 4.343 -5.686 1.00 86.75 101 GLY A C 1
ATOM 798 O O . GLY A 1 101 ? -2.625 3.599 -5.136 1.00 86.75 101 GLY A O 1
ATOM 799 N N . TYR A 1 102 ? -3.954 5.415 -5.100 1.00 89.69 102 TYR A N 1
ATOM 800 C CA . TYR A 1 102 ? -3.728 5.739 -3.703 1.00 89.69 102 TYR A CA 1
ATOM 801 C C . TYR A 1 102 ? -4.994 6.307 -3.075 1.00 89.69 102 TYR A C 1
ATOM 803 O O . TYR A 1 102 ? -5.903 6.784 -3.761 1.00 89.69 102 TYR A O 1
ATOM 811 N N . ARG A 1 103 ? -5.036 6.266 -1.750 1.00 89.81 103 ARG A N 1
ATOM 812 C CA . ARG A 1 103 ? -6.013 6.968 -0.939 1.00 89.81 103 ARG A CA 1
ATOM 813 C C . ARG A 1 103 ? -5.298 7.603 0.235 1.00 89.81 103 ARG A C 1
ATOM 815 O O . ARG A 1 103 ? -4.533 6.954 0.936 1.00 89.81 103 ARG A O 1
ATOM 822 N N . GLU A 1 104 ? -5.594 8.870 0.447 1.00 90.38 104 GLU A N 1
ATOM 823 C CA . GLU A 1 104 ? -5.134 9.621 1.601 1.00 90.38 104 GLU A CA 1
ATOM 824 C C . GLU A 1 104 ? -6.325 9.899 2.516 1.00 90.38 104 GLU A C 1
ATOM 826 O O . GLU A 1 104 ? -7.442 10.158 2.056 1.00 90.38 104 GLU A O 1
ATOM 831 N N . THR A 1 105 ? -6.135 9.785 3.824 1.00 90.06 105 THR A N 1
ATOM 832 C CA . THR A 1 105 ? -7.214 9.954 4.796 1.00 90.06 105 THR A CA 1
ATOM 833 C C . THR A 1 105 ? -6.673 10.549 6.088 1.00 90.06 105 THR A C 1
ATOM 835 O O . THR A 1 105 ? -5.702 10.050 6.647 1.00 90.06 105 THR A O 1
ATOM 838 N N . ALA A 1 106 ? -7.306 11.612 6.589 1.00 89.81 106 ALA A N 1
ATOM 839 C CA . ALA A 1 106 ? -6.958 12.158 7.898 1.00 89.81 106 ALA A CA 1
ATOM 840 C C . ALA A 1 106 ? -7.293 11.131 8.988 1.00 89.81 106 ALA A C 1
ATOM 842 O O . ALA A 1 106 ? -8.399 10.580 8.979 1.00 89.81 106 ALA A O 1
ATOM 843 N N . LEU A 1 107 ? -6.382 10.899 9.936 1.00 88.06 107 LEU A N 1
ATOM 844 C CA . LEU A 1 107 ? -6.581 9.911 11.001 1.00 88.06 107 LEU A CA 1
ATOM 845 C C . LEU A 1 107 ? -7.881 10.132 11.786 1.00 88.06 107 LEU A C 1
ATOM 847 O O . LEU A 1 107 ? -8.598 9.179 12.074 1.00 88.06 107 LEU A O 1
ATOM 851 N N . THR A 1 108 ? -8.238 11.391 12.041 1.00 85.12 108 THR A N 1
ATOM 852 C CA . THR A 1 108 ? -9.472 11.792 12.740 1.00 85.12 108 THR A CA 1
ATOM 853 C C . THR A 1 108 ? -10.756 11.397 12.011 1.00 85.12 108 THR A C 1
ATOM 855 O O . THR A 1 108 ? -11.809 11.282 12.633 1.00 85.12 108 THR A O 1
ATOM 858 N N . SER A 1 109 ? -10.691 11.175 10.697 1.00 85.38 109 SER A N 1
ATOM 859 C CA . SER A 1 109 ? -11.848 10.762 9.899 1.00 85.38 109 SER A CA 1
ATOM 860 C C . SER A 1 109 ? -12.042 9.244 9.859 1.00 85.38 109 SER A C 1
ATOM 862 O O . SER A 1 109 ? -13.140 8.784 9.544 1.00 85.38 109 SER A O 1
ATOM 864 N N . LEU A 1 110 ? -11.017 8.458 10.212 1.00 84.38 110 LEU A N 1
ATOM 865 C CA . LEU A 1 110 ? -11.065 6.999 10.145 1.00 84.38 110 LEU A CA 1
ATOM 866 C C . LEU A 1 110 ? -12.028 6.444 11.200 1.00 84.38 110 LEU A C 1
ATOM 868 O O . LEU A 1 110 ? -11.770 6.487 12.401 1.00 84.38 110 LEU A O 1
ATOM 872 N N . LYS A 1 111 ? -13.151 5.887 10.740 1.00 80.94 111 LYS A N 1
ATOM 873 C CA . LYS A 1 111 ? -14.159 5.259 11.598 1.00 80.94 111 LYS A CA 1
ATOM 874 C C . LYS A 1 111 ? -13.924 3.758 11.678 1.00 80.94 111 LYS A C 1
ATOM 876 O O . LYS A 1 111 ? -13.913 3.070 10.664 1.00 80.94 111 LYS A O 1
ATOM 881 N N . ALA A 1 112 ? -13.815 3.235 12.896 1.00 79.31 112 ALA A N 1
ATOM 882 C CA . ALA A 1 112 ? -13.498 1.828 13.116 1.00 79.31 112 ALA A CA 1
ATOM 883 C C . ALA A 1 112 ? -14.543 0.867 12.511 1.00 79.31 112 ALA A C 1
ATOM 885 O O . ALA A 1 112 ? -14.166 -0.168 11.979 1.00 79.31 112 ALA A O 1
ATOM 886 N N . ASN A 1 113 ? -15.837 1.208 12.536 1.00 83.12 113 ASN A N 1
ATOM 887 C CA . ASN A 1 113 ? -16.925 0.371 12.003 1.00 83.12 113 ASN A CA 1
ATOM 888 C C . ASN A 1 113 ? -17.195 0.550 10.496 1.00 83.12 113 ASN A C 1
ATOM 890 O O . ASN A 1 113 ? -17.900 -0.264 9.899 1.00 83.12 113 ASN A O 1
ATOM 894 N N . ARG A 1 114 ? -16.660 1.610 9.884 1.00 84.94 114 ARG A N 1
ATOM 895 C CA . ARG A 1 114 ? -16.818 1.920 8.459 1.00 84.94 114 ARG A CA 1
ATOM 896 C C . ARG A 1 114 ? -15.429 2.005 7.830 1.00 84.94 114 ARG A C 1
ATOM 898 O O . ARG A 1 114 ? -14.872 3.105 7.773 1.00 84.94 114 ARG A O 1
ATOM 905 N N . PRO A 1 115 ? -14.857 0.861 7.413 1.00 86.50 115 PRO A N 1
ATOM 906 C CA . PRO A 1 115 ? -13.537 0.842 6.813 1.00 86.50 115 PRO A CA 1
ATOM 907 C C . PRO A 1 115 ? -13.496 1.687 5.543 1.00 86.50 115 PRO A C 1
ATOM 909 O O . PRO A 1 115 ? -14.475 1.827 4.807 1.00 86.50 115 PRO A O 1
ATOM 912 N N . TYR A 1 116 ? -12.312 2.209 5.271 1.00 87.50 116 TYR A N 1
ATOM 913 C CA . TYR A 1 116 ? -11.989 2.881 4.0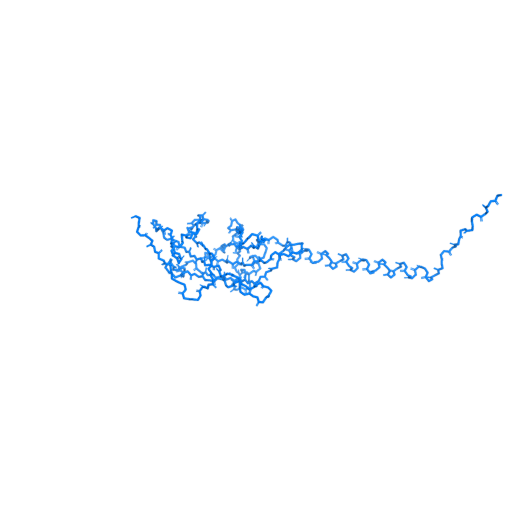29 1.00 87.50 116 TYR A CA 1
ATOM 914 C C . TYR A 1 116 ? -11.511 1.844 3.020 1.00 87.50 116 TYR A C 1
ATOM 916 O O . TYR A 1 116 ? -10.857 0.872 3.385 1.00 87.50 116 TYR A O 1
ATOM 924 N N . GLY A 1 117 ? -11.862 2.050 1.752 1.00 86.50 117 GLY A N 1
ATOM 925 C CA . GLY A 1 117 ? -11.526 1.139 0.665 1.00 86.50 117 GLY A CA 1
ATOM 926 C C . GLY A 1 117 ? -10.607 1.778 -0.362 1.00 86.50 117 GLY A C 1
ATOM 927 O O . GLY A 1 117 ? -10.922 2.852 -0.881 1.00 86.50 117 GLY A O 1
ATOM 928 N N . LEU A 1 118 ? -9.518 1.100 -0.706 1.00 86.12 118 LEU A N 1
ATOM 929 C CA . LEU A 1 118 ? -8.760 1.356 -1.926 1.00 86.12 118 LEU A CA 1
ATOM 930 C C . LEU A 1 118 ? -9.124 0.279 -2.953 1.00 86.12 118 LEU A C 1
ATOM 932 O O . LEU A 1 118 ? -8.859 -0.903 -2.747 1.00 86.12 118 LEU A O 1
ATOM 936 N N . THR A 1 119 ? -9.788 0.688 -4.034 1.00 82.12 119 THR A N 1
ATOM 937 C CA . THR A 1 119 ? -10.170 -0.227 -5.113 1.00 82.12 119 THR A CA 1
ATOM 938 C C . THR A 1 119 ? -8.949 -0.579 -5.945 1.00 82.12 119 THR A C 1
ATOM 940 O O . THR A 1 119 ? -8.312 0.306 -6.516 1.00 82.12 119 THR A O 1
ATOM 943 N N . ASN A 1 120 ? -8.658 -1.875 -6.050 1.00 76.25 120 ASN A N 1
ATOM 944 C CA . ASN A 1 120 ? -7.516 -2.362 -6.812 1.00 76.25 120 ASN A CA 1
ATOM 945 C C . ASN A 1 120 ? -7.983 -2.882 -8.173 1.00 76.25 120 ASN A C 1
ATOM 947 O O . ASN A 1 120 ? -8.774 -3.827 -8.266 1.00 76.25 120 ASN A O 1
ATOM 951 N N . ILE A 1 121 ? -7.483 -2.251 -9.235 1.00 74.88 121 ILE A N 1
ATOM 952 C CA . ILE A 1 121 ? -7.750 -2.637 -10.621 1.00 74.88 121 ILE A CA 1
ATOM 953 C C . ILE A 1 121 ? -6.432 -3.080 -11.243 1.00 74.88 121 ILE A C 1
ATOM 955 O O . ILE A 1 121 ? -5.549 -2.255 -11.464 1.00 74.88 121 ILE A O 1
ATOM 959 N N . VAL A 1 122 ? -6.312 -4.360 -11.573 1.00 73.81 122 VAL A N 1
ATOM 960 C CA . VAL A 1 122 ? -5.139 -4.961 -12.221 1.00 73.81 122 VAL A CA 1
ATOM 961 C C . VAL A 1 122 ? -5.556 -5.398 -13.616 1.00 73.81 122 VAL A C 1
ATOM 963 O O . VAL A 1 122 ? -6.562 -6.084 -13.774 1.00 73.81 122 VAL A O 1
ATOM 966 N N . LYS A 1 123 ? -4.825 -4.969 -14.652 1.00 75.62 123 LYS A N 1
ATOM 967 C CA . LYS A 1 123 ? -5.146 -5.288 -16.062 1.00 75.62 123 LYS A CA 1
ATOM 968 C C . LYS A 1 123 ? -6.640 -5.087 -16.412 1.00 75.62 123 LYS A C 1
ATO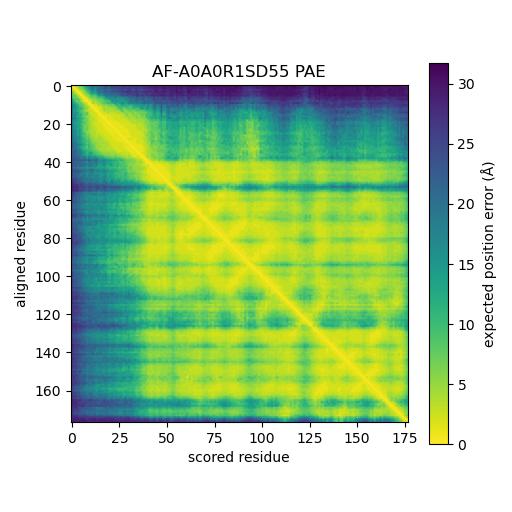M 970 O O . LYS A 1 123 ? -7.262 -5.946 -17.029 1.00 75.62 123 LYS A O 1
ATOM 975 N N . ASN A 1 124 ? -7.222 -3.964 -15.977 1.00 72.25 124 ASN A N 1
ATOM 976 C CA . ASN A 1 124 ? -8.642 -3.600 -16.143 1.00 72.25 124 ASN A CA 1
ATOM 977 C C . ASN A 1 124 ? -9.661 -4.555 -15.488 1.00 72.25 124 ASN A C 1
ATOM 979 O O . ASN A 1 124 ? -10.854 -4.462 -15.763 1.00 72.25 124 ASN A O 1
ATOM 983 N N . LYS A 1 125 ? -9.220 -5.439 -14.587 1.00 72.50 125 LYS A N 1
ATOM 984 C CA . LYS A 1 125 ? -10.080 -6.300 -13.771 1.00 72.50 125 LYS A CA 1
ATOM 985 C C . LYS A 1 125 ? -9.971 -5.897 -12.305 1.00 72.50 125 LYS A C 1
ATOM 987 O O . LYS A 1 125 ? -8.883 -5.614 -11.807 1.00 72.50 125 LYS A O 1
ATOM 992 N N . ARG A 1 126 ? -11.103 -5.866 -11.603 1.00 72.00 126 ARG A N 1
ATOM 993 C CA . ARG A 1 126 ? -11.122 -5.677 -10.148 1.00 72.00 126 ARG A CA 1
ATOM 994 C C . ARG A 1 126 ? -10.687 -6.986 -9.494 1.00 72.00 126 ARG A C 1
ATOM 996 O O . ARG A 1 126 ? -11.259 -8.022 -9.818 1.00 72.00 126 ARG A O 1
ATOM 1003 N N . VAL A 1 127 ? -9.678 -6.938 -8.627 1.00 71.19 127 VAL A N 1
ATOM 1004 C CA . VAL A 1 127 ? -9.121 -8.150 -7.997 1.00 71.19 127 VAL A CA 1
ATOM 1005 C C . VAL A 1 127 ? -9.683 -8.311 -6.591 1.00 71.19 127 VAL A C 1
ATOM 1007 O O . VAL A 1 127 ? -10.494 -9.194 -6.361 1.00 71.19 127 VAL A O 1
ATOM 1010 N N . ASN A 1 128 ? -9.327 -7.408 -5.680 1.00 78.06 128 ASN A N 1
ATOM 1011 C CA . ASN A 1 128 ? -9.933 -7.243 -4.361 1.00 78.06 128 ASN A CA 1
ATOM 1012 C C . ASN A 1 128 ? -9.668 -5.814 -3.899 1.00 78.06 128 ASN A C 1
ATOM 1014 O O . ASN A 1 128 ? -8.577 -5.291 -4.114 1.00 78.06 128 ASN A O 1
ATOM 1018 N N . ASP A 1 129 ? -10.623 -5.191 -3.228 1.00 85.81 129 ASP A N 1
ATOM 1019 C CA . ASP A 1 129 ? -10.401 -3.907 -2.584 1.00 85.81 129 ASP A CA 1
ATOM 1020 C C . ASP A 1 129 ? -9.641 -4.101 -1.272 1.00 85.81 129 ASP A C 1
ATOM 1022 O O . ASP A 1 129 ? -9.910 -5.028 -0.503 1.00 85.81 129 ASP A O 1
ATOM 1026 N N . PHE A 1 130 ? -8.720 -3.188 -0.994 1.00 89.25 130 PHE A N 1
ATOM 1027 C CA . PHE A 1 130 ? -8.046 -3.116 0.291 1.00 89.25 130 PHE A CA 1
ATOM 1028 C C . PHE A 1 130 ? -8.891 -2.297 1.266 1.00 89.25 130 PHE A C 1
ATOM 1030 O O . PHE A 1 130 ? -9.085 -1.094 1.077 1.00 89.25 130 PHE A O 1
ATOM 1037 N N . LEU A 1 131 ? -9.407 -2.959 2.298 1.00 91.81 131 LEU A N 1
ATOM 1038 C CA . LEU A 1 131 ? -10.141 -2.350 3.399 1.00 91.81 131 LEU A CA 1
ATOM 1039 C C . LEU A 1 131 ? -9.202 -2.045 4.555 1.00 91.81 131 LEU A C 1
ATOM 1041 O O . LEU A 1 131 ? -8.404 -2.900 4.933 1.00 91.81 131 LEU A O 1
ATOM 1045 N N . TYR A 1 132 ? -9.347 -0.870 5.159 1.00 92.25 132 TYR A N 1
ATOM 1046 C CA . TYR A 1 132 ? -8.534 -0.469 6.301 1.00 92.25 132 TYR A CA 1
ATOM 1047 C C . TYR A 1 132 ? -9.253 0.498 7.243 1.00 92.25 132 TYR A C 1
ATOM 1049 O O . TYR A 1 132 ? -10.188 1.205 6.859 1.00 92.25 132 TYR A O 1
ATOM 1057 N N . GLY A 1 133 ? -8.786 0.556 8.487 1.00 91.75 133 GLY A N 1
ATOM 1058 C CA . GLY A 1 133 ? -9.242 1.524 9.477 1.00 91.75 133 GLY A CA 1
ATOM 1059 C C . GLY A 1 133 ? -8.413 1.476 10.756 1.00 91.75 133 GLY A C 1
ATOM 1060 O O . GLY A 1 133 ? -7.563 0.608 10.936 1.00 91.75 133 GLY A O 1
ATOM 1061 N N . ILE A 1 134 ? -8.656 2.421 11.659 1.00 91.56 134 ILE A N 1
ATOM 1062 C CA . ILE A 1 134 ? -7.918 2.529 12.922 1.00 91.56 134 ILE A CA 1
ATOM 1063 C C . ILE A 1 134 ? -8.803 2.049 14.062 1.00 91.56 134 ILE A C 1
ATOM 1065 O O . ILE A 1 134 ? -9.984 2.395 14.134 1.00 91.56 134 ILE A O 1
ATOM 1069 N N . LEU A 1 135 ? -8.222 1.244 14.946 1.00 91.12 135 LEU A N 1
ATOM 1070 C CA . LEU A 1 135 ? -8.849 0.816 16.186 1.00 91.12 135 LEU A CA 1
ATOM 1071 C C . LEU A 1 135 ? -8.504 1.776 17.311 1.00 91.12 135 LEU A C 1
ATOM 1073 O O . LEU A 1 135 ? -7.344 2.139 17.512 1.00 91.12 135 LEU A O 1
ATOM 1077 N N . GLN A 1 136 ? -9.519 2.103 18.099 1.00 87.56 136 GLN A N 1
ATOM 1078 C CA . GLN A 1 136 ? -9.325 2.736 19.393 1.00 87.56 136 GLN A CA 1
ATOM 1079 C C . GLN A 1 136 ? -8.632 1.763 20.366 1.00 87.56 136 GLN A C 1
ATOM 1081 O O . GLN A 1 136 ? -8.608 0.538 20.138 1.00 87.56 136 GLN A O 1
ATOM 1086 N N . PRO A 1 137 ? -8.070 2.276 21.473 1.00 84.75 137 PRO A N 1
ATOM 1087 C CA . PRO A 1 137 ? -7.587 1.433 22.557 1.00 84.75 137 PRO A CA 1
ATOM 1088 C C . PRO A 1 137 ? -8.646 0.404 22.969 1.00 84.75 137 PRO A C 1
ATOM 1090 O O . PRO A 1 137 ? -9.840 0.696 22.996 1.00 84.75 137 PRO A O 1
ATOM 1093 N N . ASN A 1 138 ? -8.210 -0.826 23.238 1.00 84.50 138 ASN A N 1
ATOM 1094 C CA . ASN A 1 138 ? -9.048 -1.948 23.684 1.00 84.50 138 ASN A CA 1
ATOM 1095 C C . ASN A 1 138 ? -10.137 -2.439 22.714 1.00 84.50 138 ASN A C 1
ATOM 1097 O O . ASN A 1 138 ? -10.766 -3.460 22.993 1.00 84.50 138 ASN A O 1
ATOM 1101 N N . GLN A 1 139 ? -10.321 -1.815 21.545 1.00 88.56 139 GLN A N 1
ATOM 1102 C CA . GLN A 1 139 ? -11.224 -2.366 20.535 1.00 88.56 139 GLN A CA 1
ATOM 1103 C C . GLN A 1 139 ? -10.697 -3.714 20.012 1.00 88.56 139 GLN A C 1
ATOM 1105 O O . GLN A 1 139 ? -9.489 -3.839 19.735 1.00 88.56 139 GLN A O 1
ATOM 1110 N N . PRO A 1 140 ? -11.569 -4.732 19.879 1.00 90.88 140 PRO A N 1
ATOM 1111 C CA . PRO A 1 140 ? -11.189 -6.008 19.298 1.00 90.88 140 PRO A CA 1
ATOM 1112 C C . PRO A 1 140 ? -10.931 -5.854 17.797 1.00 90.88 140 PRO A C 1
ATOM 1114 O O . PRO A 1 140 ? -11.385 -4.907 17.155 1.00 90.88 140 PRO A O 1
ATOM 1117 N N . ILE A 1 141 ? -10.191 -6.805 17.230 1.00 92.06 141 ILE A N 1
ATOM 1118 C CA . ILE A 1 141 ? -9.944 -6.830 15.789 1.00 92.06 141 ILE A CA 1
ATOM 1119 C C . ILE A 1 141 ? -11.273 -7.119 15.074 1.00 92.06 141 ILE A C 1
ATOM 1121 O O . ILE A 1 141 ? -11.924 -8.118 15.404 1.00 92.06 141 ILE A O 1
ATOM 1125 N N . PRO A 1 142 ? -11.682 -6.274 14.116 1.00 91.75 142 PRO A N 1
ATOM 1126 C CA . PRO A 1 142 ? -12.946 -6.429 13.425 1.00 91.75 142 PRO A CA 1
ATOM 1127 C C . PRO A 1 142 ? -12.963 -7.669 12.532 1.00 91.75 142 PRO A C 1
ATOM 1129 O O . PRO A 1 142 ? -11.932 -8.230 12.146 1.00 91.75 142 PRO A O 1
ATOM 1132 N N . ARG A 1 143 ? -14.179 -8.074 12.178 1.00 91.50 143 ARG A N 1
ATOM 1133 C CA . ARG A 1 143 ? -14.459 -9.098 11.179 1.00 91.50 143 ARG A CA 1
ATOM 1134 C C . ARG A 1 143 ? -15.167 -8.478 9.978 1.00 91.50 143 ARG A C 1
ATOM 1136 O O . ARG A 1 143 ? -16.047 -7.635 10.145 1.00 91.50 143 ARG A O 1
ATOM 1143 N N . PHE A 1 144 ? -14.817 -8.944 8.785 1.00 88.12 144 PHE A N 1
ATOM 1144 C CA . PHE A 1 144 ? -15.517 -8.644 7.539 1.00 88.12 144 PHE A CA 1
ATOM 1145 C C . PHE A 1 144 ? -15.979 -9.958 6.904 1.00 88.12 144 PHE A C 1
ATOM 1147 O O . PHE A 1 144 ? -15.174 -10.872 6.724 1.00 88.12 144 PHE A O 1
ATOM 1154 N N . GLY A 1 145 ? -17.282 -10.092 6.627 1.00 84.75 145 GLY A N 1
ATOM 1155 C CA . GLY A 1 145 ? -17.855 -11.347 6.116 1.00 84.75 145 GLY A CA 1
ATOM 1156 C C . GLY A 1 145 ? -17.543 -12.564 7.002 1.00 84.75 145 GLY A C 1
ATOM 1157 O O . GLY A 1 145 ? -17.195 -13.623 6.492 1.00 84.75 145 GLY A O 1
ATOM 1158 N N . GLY A 1 146 ? -17.549 -12.391 8.331 1.00 84.38 146 GLY A N 1
ATOM 1159 C CA . GLY A 1 146 ? -17.212 -13.438 9.310 1.00 84.38 146 GLY A CA 1
ATOM 1160 C C . GLY A 1 146 ? -15.711 -13.719 9.492 1.00 84.38 146 GLY A C 1
ATOM 1161 O O . GLY A 1 146 ? -15.317 -14.298 10.506 1.00 84.38 146 GLY A O 1
ATOM 1162 N N . LYS A 1 147 ? -14.847 -13.254 8.581 1.00 87.94 147 LYS A N 1
ATOM 1163 C CA . LYS A 1 147 ? -13.390 -13.442 8.661 1.00 87.94 147 LYS A CA 1
ATOM 1164 C C . LYS A 1 147 ? -12.735 -12.329 9.472 1.00 87.94 147 LYS A C 1
ATOM 1166 O O . LYS A 1 147 ? -13.031 -11.152 9.276 1.00 87.94 147 LYS A O 1
ATOM 1171 N N . LYS A 1 148 ? -11.838 -12.699 10.390 1.00 90.94 148 LYS A N 1
ATOM 1172 C CA . LYS A 1 148 ? -11.047 -11.750 11.189 1.00 90.94 148 LYS A CA 1
ATOM 1173 C C . LYS A 1 148 ? -10.075 -10.998 10.280 1.00 90.94 148 LYS A C 1
ATOM 1175 O O . LYS A 1 148 ? -9.406 -11.620 9.462 1.00 90.94 148 LYS A O 1
ATOM 1180 N N . MET A 1 149 ? -10.020 -9.679 10.424 1.00 91.81 149 MET A N 1
ATOM 1181 C CA . MET A 1 149 ? -9.091 -8.833 9.676 1.00 91.81 149 MET A CA 1
ATOM 1182 C C . MET A 1 149 ? -7.672 -8.920 10.254 1.00 91.81 149 MET A C 1
ATOM 1184 O O . MET A 1 149 ? -7.474 -9.351 11.392 1.00 91.81 149 MET A O 1
ATOM 1188 N N . SER A 1 150 ? -6.682 -8.503 9.474 1.00 92.69 150 SER A N 1
ATOM 1189 C CA . SER A 1 150 ? -5.300 -8.366 9.931 1.00 92.69 150 SER A CA 1
ATOM 1190 C C . SER A 1 150 ? -5.148 -7.117 10.796 1.00 92.69 150 SER A C 1
ATOM 1192 O O . SER A 1 150 ? -5.905 -6.155 10.652 1.00 92.69 150 SER A O 1
ATOM 1194 N N . LEU A 1 151 ? -4.169 -7.124 11.700 1.00 92.50 151 LEU A N 1
ATOM 1195 C CA . LEU A 1 151 ? -3.845 -5.998 12.574 1.00 92.50 151 LEU A CA 1
ATOM 1196 C C . LEU A 1 151 ? -2.342 -5.738 12.535 1.00 92.50 151 LEU A C 1
ATOM 1198 O O . LEU A 1 151 ? -1.553 -6.667 12.688 1.00 92.50 151 LEU A O 1
ATOM 1202 N N . ILE A 1 152 ? -1.968 -4.470 12.409 1.00 90.94 152 ILE A N 1
ATOM 1203 C CA . ILE A 1 152 ? -0.604 -3.997 12.615 1.00 90.94 152 ILE A CA 1
ATOM 1204 C C . ILE A 1 152 ? -0.619 -2.822 13.598 1.00 90.94 152 ILE A C 1
ATOM 1206 O O . ILE A 1 152 ? -1.458 -1.925 13.509 1.00 90.94 152 ILE A O 1
ATOM 1210 N N . ASN A 1 153 ? 0.301 -2.845 14.561 1.00 89.00 153 ASN A N 1
ATOM 1211 C CA . ASN A 1 153 ? 0.573 -1.698 15.422 1.00 89.00 153 ASN A CA 1
ATOM 1212 C C . ASN A 1 153 ? 1.712 -0.922 14.780 1.00 89.00 153 ASN A C 1
ATOM 1214 O O . ASN A 1 153 ? 2.819 -1.447 14.665 1.00 89.00 153 ASN A O 1
ATOM 1218 N N . TYR A 1 154 ? 1.437 0.287 14.316 1.00 85.00 154 TYR A N 1
ATOM 1219 C CA . TYR A 1 154 ? 2.403 1.017 13.521 1.00 85.00 154 TYR A CA 1
ATOM 1220 C C . TYR A 1 154 ? 2.216 2.522 13.671 1.00 85.00 154 TYR A C 1
ATOM 1222 O O . TYR A 1 154 ? 1.087 3.012 13.656 1.00 85.00 154 TYR A O 1
ATOM 1230 N N . HIS A 1 155 ? 3.328 3.234 13.875 1.00 86.25 155 HIS A N 1
ATOM 1231 C CA . HIS A 1 155 ? 3.352 4.673 14.151 1.00 86.25 155 HIS A CA 1
ATOM 1232 C C . HIS A 1 155 ? 2.362 5.092 15.262 1.00 86.25 155 HIS A C 1
ATOM 1234 O O . HIS A 1 155 ? 1.561 6.003 15.105 1.00 86.25 155 HIS A O 1
ATOM 1240 N N . GLY A 1 156 ? 2.337 4.352 16.378 1.00 87.25 156 GLY A N 1
ATOM 1241 C CA . GLY A 1 156 ? 1.436 4.634 17.507 1.00 87.25 156 GLY A CA 1
ATOM 1242 C C . GLY A 1 156 ? -0.044 4.297 17.272 1.00 87.25 156 GLY A C 1
ATOM 1243 O O . GLY A 1 156 ? -0.862 4.487 18.172 1.00 87.25 156 GLY A O 1
ATOM 1244 N N . HIS A 1 157 ? -0.407 3.750 16.109 1.00 89.69 157 HIS A N 1
ATOM 1245 C CA . HIS A 1 157 ? -1.789 3.432 15.763 1.00 89.69 157 HIS A CA 1
ATOM 1246 C C . HIS A 1 157 ? -2.020 1.937 15.533 1.00 89.69 157 HIS A C 1
ATOM 1248 O O . HIS A 1 157 ? -1.175 1.215 15.007 1.00 89.69 157 HIS A O 1
ATOM 1254 N N . ARG A 1 158 ? -3.215 1.467 15.904 1.00 92.31 158 ARG A N 1
ATOM 1255 C CA . ARG A 1 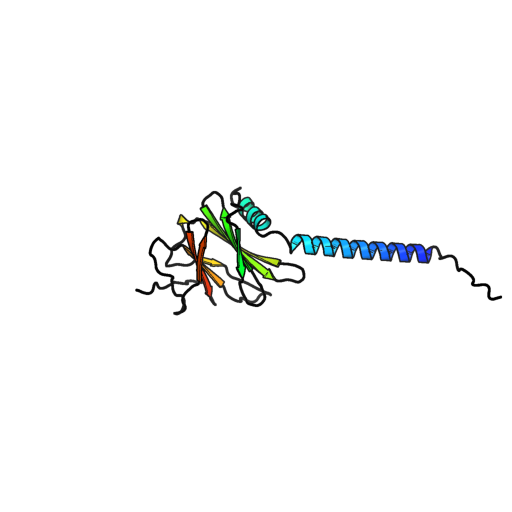158 ? -3.678 0.092 15.679 1.00 92.31 158 ARG A CA 1
ATOM 1256 C C . ARG A 1 158 ? -4.438 0.031 14.352 1.00 92.31 158 ARG A C 1
ATOM 1258 O O . ARG A 1 158 ? -5.655 0.205 14.331 1.00 92.31 158 ARG A O 1
ATOM 1265 N N . LEU A 1 159 ? -3.724 -0.164 13.248 1.00 92.06 159 LEU A N 1
ATOM 1266 C CA . LEU A 1 159 ? -4.297 -0.237 11.902 1.00 92.06 159 LEU A CA 1
ATOM 1267 C C . LEU A 1 159 ? -4.786 -1.659 11.624 1.00 92.06 159 LEU A C 1
ATOM 1269 O O . LEU A 1 159 ? -3.993 -2.600 11.576 1.00 92.06 159 LEU A O 1
ATOM 1273 N N . TYR A 1 160 ? -6.090 -1.821 11.419 1.00 93.12 160 TYR A N 1
ATOM 1274 C CA . TYR A 1 160 ? -6.631 -3.065 10.8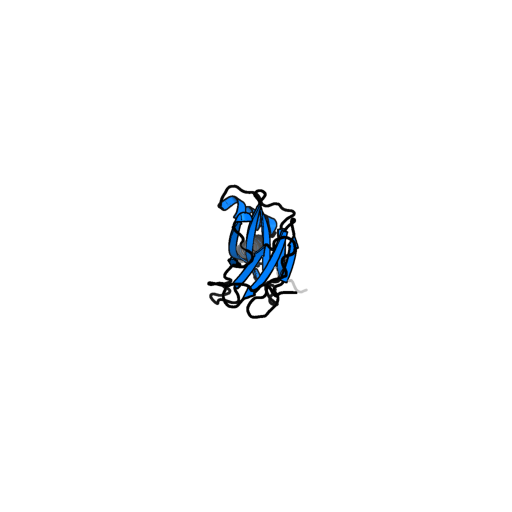87 1.00 93.12 160 TYR A CA 1
ATOM 1275 C C . TYR A 1 160 ? -6.747 -2.978 9.368 1.00 93.12 160 TYR A C 1
ATOM 1277 O O . TYR A 1 160 ? -7.010 -1.904 8.819 1.00 93.12 160 TYR A O 1
ATOM 1285 N N . TYR A 1 161 ? -6.580 -4.110 8.690 1.00 92.62 161 TYR A N 1
ATOM 1286 C CA . TYR A 1 161 ? -6.715 -4.180 7.240 1.00 92.62 161 TYR A CA 1
ATOM 1287 C C . TYR A 1 161 ? -7.117 -5.569 6.737 1.00 92.62 161 TYR A C 1
ATOM 1289 O O . TYR A 1 161 ? -7.031 -6.564 7.455 1.00 92.62 161 TYR A O 1
ATOM 1297 N N . GLY A 1 162 ? -7.579 -5.644 5.494 1.00 90.50 162 GLY A N 1
ATOM 1298 C CA . GLY A 1 162 ? -7.896 -6.901 4.825 1.00 90.50 162 GLY A CA 1
ATOM 1299 C C . GLY A 1 162 ? -8.319 -6.692 3.377 1.00 90.50 162 GLY A C 1
ATOM 1300 O O . GLY A 1 162 ? -8.622 -5.575 2.967 1.00 90.50 162 GLY A O 1
ATOM 1301 N N . PHE A 1 163 ? -8.360 -7.777 2.610 1.00 87.38 163 PHE A N 1
ATOM 1302 C CA . PHE A 1 163 ? -8.791 -7.761 1.214 1.00 87.38 163 PHE A CA 1
ATOM 1303 C C . PHE A 1 163 ? -10.222 -8.278 1.098 1.00 87.38 163 PHE A C 1
ATOM 1305 O O . PHE A 1 163 ? -10.566 -9.315 1.668 1.00 87.38 163 PHE A O 1
ATOM 1312 N N . ALA A 1 164 ? -11.060 -7.539 0.376 1.00 83.94 164 ALA A N 1
ATOM 1313 C CA . ALA A 1 164 ? -12.472 -7.848 0.201 1.00 83.94 164 ALA A CA 1
ATOM 1314 C C . ALA A 1 164 ? -12.891 -7.728 -1.272 1.00 83.94 164 ALA A C 1
ATOM 1316 O O . ALA A 1 164 ? -12.426 -6.819 -1.954 1.00 83.94 164 ALA A O 1
ATOM 1317 N N . PRO A 1 165 ? -13.846 -8.543 -1.759 1.00 77.62 165 PRO A N 1
ATOM 1318 C CA . PRO A 1 165 ? -14.331 -8.444 -3.141 1.00 77.62 165 PRO A CA 1
ATOM 1319 C C . PRO A 1 165 ? -14.932 -7.073 -3.490 1.00 77.62 165 PRO A C 1
ATOM 1321 O O . PRO A 1 165 ? -14.904 -6.638 -4.641 1.00 77.62 165 PRO A O 1
ATOM 1324 N N . SER A 1 166 ? -15.489 -6.370 -2.497 1.00 74.56 166 SER A N 1
AT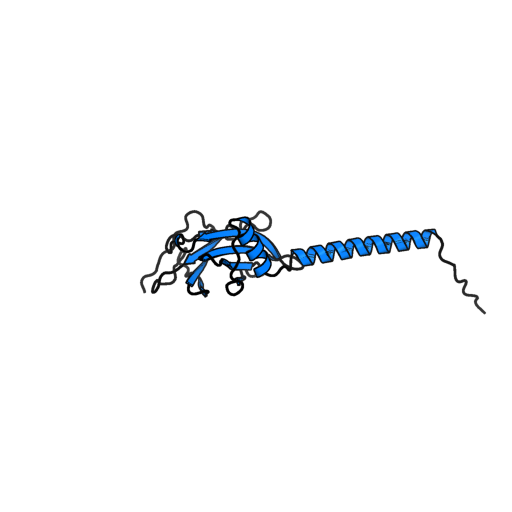OM 1325 C CA . SER A 1 166 ? -15.964 -5.000 -2.666 1.00 74.56 166 SER A CA 1
ATOM 1326 C C . SER A 1 166 ? -15.897 -4.203 -1.370 1.00 74.56 166 SER A C 1
ATOM 1328 O O . SER A 1 166 ? -16.399 -4.645 -0.339 1.00 74.56 166 SER A O 1
ATOM 1330 N N . ALA A 1 167 ? -15.354 -2.988 -1.450 1.00 72.12 167 ALA A N 1
ATOM 1331 C CA . ALA A 1 167 ? -15.364 -2.019 -0.362 1.00 72.12 167 ALA A CA 1
ATOM 1332 C C . ALA A 1 167 ? -16.599 -1.112 -0.345 1.00 72.12 167 ALA A C 1
ATOM 1334 O O . ALA A 1 167 ? -16.804 -0.364 0.613 1.00 72.12 167 ALA A O 1
ATOM 1335 N N . LYS A 1 168 ? -17.427 -1.137 -1.398 1.00 67.88 168 LYS A N 1
ATOM 1336 C CA . LYS A 1 168 ? -18.598 -0.260 -1.494 1.00 67.88 168 LYS A CA 1
ATOM 1337 C C . LYS A 1 168 ? -19.584 -0.635 -0.382 1.00 67.88 168 LYS A C 1
ATOM 1339 O O . LYS A 1 168 ? -20.128 -1.733 -0.398 1.00 67.88 168 LYS A O 1
ATOM 1344 N N . ASN A 1 169 ? -19.784 0.277 0.571 1.00 69.50 169 ASN A N 1
ATOM 1345 C CA . ASN A 1 169 ? -20.613 0.102 1.772 1.00 69.50 169 ASN A CA 1
ATOM 1346 C C . ASN A 1 169 ? -20.145 -1.006 2.731 1.00 69.50 169 ASN A C 1
ATOM 1348 O O . ASN A 1 169 ? -20.956 -1.549 3.479 1.00 69.50 169 ASN A O 1
ATOM 1352 N N . ALA A 1 170 ? -18.852 -1.340 2.730 1.00 78.88 170 ALA A N 1
ATOM 1353 C CA . ALA A 1 170 ? -18.315 -2.282 3.700 1.00 78.88 170 ALA A CA 1
ATOM 1354 C C . ALA A 1 170 ? -18.553 -1.772 5.133 1.00 78.88 170 ALA A C 1
ATOM 1356 O O . ALA A 1 170 ? -18.212 -0.638 5.473 1.00 78.88 170 ALA A O 1
ATOM 1357 N N . VAL A 1 171 ? -19.133 -2.629 5.970 1.00 83.12 171 VAL A N 1
ATOM 1358 C CA . VAL A 1 171 ? -19.269 -2.430 7.415 1.00 83.12 171 VAL A CA 1
ATOM 1359 C C . VAL A 1 171 ? -18.599 -3.613 8.083 1.00 83.12 171 VAL A C 1
ATOM 1361 O O . VAL A 1 171 ? -18.771 -4.755 7.654 1.00 83.12 171 VAL A O 1
ATOM 1364 N N . VAL A 1 172 ? -17.811 -3.337 9.114 1.00 85.50 172 VAL A N 1
ATOM 1365 C CA . VAL A 1 172 ? -17.157 -4.389 9.887 1.00 85.50 172 VAL A CA 1
ATOM 1366 C C . VAL A 1 172 ? -17.877 -4.605 11.205 1.00 85.50 172 VAL A C 1
ATOM 1368 O O . VAL A 1 172 ? -18.345 -3.660 11.841 1.00 85.50 172 VAL A O 1
ATOM 1371 N N . SER A 1 173 ? -17.951 -5.863 11.620 1.00 85.75 173 SER A N 1
ATOM 1372 C CA . SER A 1 173 ? -18.513 -6.251 12.910 1.00 85.75 173 SER A CA 1
ATOM 1373 C C . SER A 1 173 ? -17.391 -6.467 13.914 1.00 85.75 173 SER A C 1
ATOM 1375 O O . SER A 1 173 ? -16.419 -7.172 13.626 1.00 85.75 173 SER A O 1
ATOM 1377 N N . PHE A 1 174 ? -17.546 -5.926 15.113 1.00 84.62 174 PHE A N 1
ATOM 1378 C CA . PHE A 1 174 ? -16.689 -6.262 16.241 1.00 84.62 174 PHE A CA 1
ATOM 1379 C C . PHE A 1 174 ? -17.279 -7.488 16.927 1.00 84.62 174 PHE A C 1
ATOM 1381 O O . PHE A 1 174 ? -18.430 -7.463 17.351 1.00 84.62 174 PHE A O 1
ATOM 1388 N N . GLY A 1 175 ? -16.514 -8.579 16.995 1.00 68.25 175 GLY A N 1
ATOM 1389 C CA . GLY A 1 175 ? -16.911 -9.697 17.845 1.00 68.25 175 GLY A CA 1
ATOM 1390 C C . GLY A 1 175 ? -16.825 -9.266 19.305 1.00 68.25 175 GLY A C 1
ATOM 1391 O O . GLY A 1 175 ? -15.844 -8.627 19.691 1.00 68.25 175 GLY A O 1
ATOM 1392 N N . THR A 1 176 ? -17.822 -9.620 20.106 1.00 56.12 176 THR A N 1
ATOM 1393 C CA . THR A 1 176 ? -17.652 -9.668 21.558 1.00 56.12 176 THR A CA 1
ATOM 1394 C C . THR A 1 176 ? -16.617 -10.749 21.868 1.00 56.12 176 THR A C 1
ATOM 1396 O O . THR A 1 176 ? -16.624 -11.807 21.232 1.00 56.12 176 THR A O 1
ATOM 1399 N N . LYS A 1 177 ? -15.656 -10.419 22.738 1.00 48.91 177 LYS A N 1
ATOM 1400 C CA . LYS A 1 177 ? -14.707 -11.399 23.278 1.00 48.91 177 LYS A CA 1
ATOM 1401 C C . LYS A 1 177 ? -15.455 -12.518 23.987 1.00 48.91 177 LYS A C 1
ATOM 1403 O O . LYS A 1 177 ? -16.489 -12.194 24.610 1.00 48.91 177 LYS A O 1
#

Solvent-accessible surface area (backbone atoms only — not comparable to full-atom values): 10061 Å² total; per-residue (Å²): 136,85,79,82,77,81,75,74,80,49,75,67,54,52,52,51,50,50,52,51,52,51,51,49,50,52,50,52,50,52,51,49,53,51,36,60,66,25,56,55,57,70,54,61,56,49,27,54,57,33,38,77,76,71,74,39,50,48,36,70,91,38,55,48,78,41,77,66,49,94,86,55,22,34,36,37,39,29,31,31,80,80,56,26,41,36,41,33,40,28,44,57,48,95,69,34,38,42,82,69,48,72,45,74,43,52,55,92,71,48,38,62,51,48,43,48,57,46,78,39,62,56,96,92,37,78,73,40,13,42,34,33,31,40,50,60,88,91,57,64,74,37,23,50,97,85,41,74,47,48,78,46,81,52,89,96,38,42,38,34,35,46,78,34,86,59,42,83,87,41,63,40,46,67,64,81,131

Radius of gyration: 24.77 Å; Cα contacts (8 Å, |Δi|>4): 305; chains: 1; bounding box: 72×40×71 Å

Foldseek 3Di:
DDPPPPDDDDPVNVVVVVVVVVVVVVVVVVVVVVLCVFADDQQVVVQVVQCVPPNWHWPSQFWDWDQPDPQRWIWIWTATPQQKIKIWTWDDDVNHTDTQDMDIGHLVPFDPFQWDWDFDADPNDTDWIKTKGWDDPPFAQWDFPNHGFDWDCTPNTTMTIDTHRDSVRTTTHGDDD

Organism: NCBI:txid1423739

Mean predicted aligned error: 9.4 Å

Secondary structure (DSSP, 8-state):
-------PPPHHHHHHHHHHHHHHHHHHHHHHHHHHHHT--HHHHHHHHHHHHHS--B-GGG-EEEE-STT--EEEEEEBTTSEEEEEEEEEETTEEEEEEEEEEEGGG-BTTB-EEE--EETTEE--EEEEEEEPTTPPPPEETTEEPEEEEETTEEEEEEEES--TT--PBPPP-